Protein 2G3B (pdb70)

Foldseek 3Di:
DLLLLLLLVLQLQQCLPVNLVSDDLCVSQVSSVHHSVVVCVVQVDSLSSVLVSLQVLLVVLVCQLQVVHCCPDLLSSLLSNLLSLQDPDVSSLSSLSNLLRLVVCCVPVVSSVVSNVVSVVVQLVVQLVSVVVCVVVPVAPPPDDSNVVSVCVVLSNVLSVCVNVVNADSVRSSVVSNVVSVVSD/DVLLVLLLLQLLLCCLPVFDVPDALCNSCVSSVHHSVVVCVSQVGDLSSLLSSLVSLLVVLVCLLCVPPDPPDALLNNLLSLLLSLLDPPVVSLSSLSSNLRLVVCCVPVVSSVVSVVVSVLVSLVSNLVSQVVCLVVPNADVPDDSSVLSNCSVLSSVLSVCCNVVNDDSVRSSVVSNVSSVVSD

CATH classification: 1.10.357.10

Solvent-accessible surface area: 16157 Å² total

Sequence (371 aa):
SERRDAILKASATAIAQRGIRGLRVNDVAEVAGVSPGLLYYHFKDRRIGLLEAALNYINDRARAYRSEGEGGDSARDRLTRSLLGEIQDRPEVVENSLAWNELRASAVYEEALRDPLARTTAAWVSEIADAIVQAQATGEISRSLDPQPTAVTTALVEGLSGRWLCKEISTEDARSHLLGAIDVVSSERRDAILKASATAIAQRGIRGLRVNDVAEVAGVSPGLLYYHFKDRIGLLEAALNYINDRARAYRSEGEGSGDSARDRLTRSLLGEIQDRRPEVVENSLAWNELRASAVYEEALRDPLARTTAAWVSEIADAIVQAQATGEISRSLDPQPTAVTTALVEGLSGRWLCKEISTEDARSHLLGAIDVVS

Nearest PDB structures (foldseek):
  2g3b-assembly1_A  TM=1.005E+00  e=4.903E-24  Rhodococcus jostii RHA1
  2nx4-assembly2_D  TM=8.126E-01  e=1.224E-06  Rhodococcus jostii RHA1
  2np5-assembly1_A  TM=8.321E-01  e=2.801E-06  Rhodococcus jostii RHA1
  3bt9-assembly2_E  TM=7.601E-01  e=7.005E-05  Staphylococcus aureus subsp. aureus Mu50
  5nim-assembly1_A  TM=7.272E-01  e=6.690E-05  Mycobacterium tuberculosis

Radius of gyration: 21.29 Å; Cα contacts (8 Å, |Δi|>4): 477; chains: 2; bounding box: 58×45×58 Å

Secondary structure (DSSP, 8-state):
-HHHHHHHHHHHHHHHHHHHHH--HHHHHHHHTS-HHHHHHHH-SHHHHHHHHHHHHHHHHHHHHSTT----SHHHHHHHHHHHTS-SSHHHHHHHHHHHHHHHHHHH-GGGHHHHHHHHHHHHHHHHHHHHHHHHHTSS-TTS-HHHHHH--HHHHHHHHHHHTTSS-HHHHHHHHHHHHHH--/-HHHHHHHHHHHHHHHHH-STT--HHHHHHHHTS-HHHHHHHHSSHHHHHHHHHHHHHHHHHHHHHTT--TT--HHHHHHHHHHTT--SSHHHHHHHHHHHHHHHHTTT-GGGHHHHHHHHHHHHHHHHHHHHHHHHHTSS-TTS-HHHHHH--HHHHHHHHHHHTTSS-HHHHHHHHHHHHHH--

B-factor: mean 37.87, std 8.14, range [21.86, 80.49]

Organism: Rhodococcus jostii (strain RHA1) (NCBI:txid101510)

InterPro domains:
  IPR001647 DNA-binding HTH domain, TetR-type [PF00440] (8-54)
  IPR001647 DNA-binding HTH domain, TetR-type [PR00455] (8-21)
  IPR001647 DNA-binding HTH domain, TetR-type [PR00455] (29-52)
  IPR001647 DNA-binding HTH domain, TetR-type [PS50977] (2-62)
  IPR009057 Homedomain-like superfamily [SSF46689] (3-79)
  IPR036271 Tetracyclin repressor-like, C-terminal domain superfamily [SSF48498] (74-185)
  IPR039538 BetI-type transcriptional repressor, C-terminal [PF13977] (77-184)
  IPR050109 HTH-type, TetR-like transcriptional regulator [PTHR30055] (3-180)

Structure (mmCIF, N/CA/C/O backbone):
data_2G3B
#
_entry.id   2G3B
#
_cell.length_a   53.890
_cell.length_b   75.320
_cell.length_c   100.248
_cell.angle_alpha   90.000
_cell.angle_beta   90.000
_cell.angle_gamma   90.000
#
_symmetry.space_group_name_H-M   'P 21 21 21'
#
loop_
_entity.id
_entity.type
_entity.pdbx_description
1 polymer 'putative TetR-family transcriptional regulator'
2 non-polymer GLYCEROL
3 water water
#
loop_
_atom_site.group_PDB
_atom_site.id
_atom_site.type_symbol
_atom_site.label_atom_id
_atom_site.label_alt_id
_atom_site.label_comp_id
_atom_site.label_asym_id
_atom_site.label_entity_id
_atom_site.label_seq_id
_atom_site.pdbx_PDB_ins_code
_atom_site.Cartn_x
_atom_site.Cartn_y
_atom_site.Cartn_z
_atom_site.occupancy
_atom_site.B_iso_or_equiv
_atom_site.auth_seq_id
_atom_site.auth_comp_id
_atom_site.auth_asym_id
_atom_site.auth_atom_id
_atom_site.pdbx_PDB_model_num
ATOM 9 N N . SER A 1 2 ? 20.956 72.048 24.776 1.00 53.72 2 SER A N 1
ATOM 10 C CA . SER A 1 2 ? 22.116 71.332 25.360 1.00 50.69 2 SER A CA 1
ATOM 11 C C . SER A 1 2 ? 21.789 69.918 25.893 1.00 48.14 2 SER A C 1
ATOM 12 O O . SER A 1 2 ? 22.583 68.987 25.713 1.00 47.00 2 SER A O 1
ATOM 15 N N . GLU A 1 3 ? 20.617 69.757 26.502 1.00 45.05 3 GLU A N 1
ATOM 16 C CA . GLU A 1 3 ? 19.999 68.436 26.649 1.00 43.03 3 GLU A CA 1
ATOM 17 C C . GLU A 1 3 ? 19.775 67.791 25.272 1.00 40.19 3 GLU A C 1
ATOM 18 O O . GLU A 1 3 ? 19.894 66.579 25.123 1.00 38.64 3 GLU A O 1
ATOM 24 N N . ARG A 1 4 ? 19.466 68.603 24.271 1.00 36.59 4 ARG A N 1
ATOM 25 C CA . ARG A 1 4 ? 19.195 68.052 22.940 1.00 35.58 4 ARG A CA 1
ATOM 26 C C . ARG A 1 4 ? 20.488 67.740 22.165 1.00 34.75 4 ARG A C 1
ATOM 27 O O . ARG A 1 4 ? 20.547 66.750 21.452 1.00 33.61 4 ARG A O 1
ATOM 35 N N . ARG A 1 5 ? 21.501 68.594 22.296 1.00 34.90 5 ARG A N 1
ATOM 36 C CA . ARG A 1 5 ? 22.829 68.314 21.728 1.00 35.89 5 ARG A CA 1
ATOM 37 C C . ARG A 1 5 ? 23.359 66.991 22.298 1.00 35.34 5 ARG A C 1
ATOM 38 O O . ARG A 1 5 ? 23.787 66.144 21.539 1.00 35.27 5 ARG A O 1
ATOM 46 N N . ASP A 1 6 ? 23.289 66.825 23.619 1.00 35.10 6 ASP A N 1
ATOM 47 C CA . ASP A 1 6 ? 23.687 65.572 24.298 1.00 36.54 6 ASP A CA 1
ATOM 48 C C . ASP A 1 6 ? 22.941 64.331 23.780 1.00 35.89 6 ASP A C 1
ATOM 49 O O . ASP A 1 6 ? 23.564 63.293 23.586 1.00 36.29 6 ASP A O 1
ATOM 54 N N . ALA A 1 7 ? 21.617 64.440 23.548 1.00 35.29 7 ALA A N 1
ATOM 55 C CA . ALA A 1 7 ? 20.830 63.339 22.972 1.00 33.39 7 ALA A CA 1
ATOM 56 C C . ALA A 1 7 ? 21.293 63.010 21.567 1.00 32.61 7 ALA A C 1
ATOM 57 O O . ALA A 1 7 ? 21.389 61.843 21.192 1.00 32.56 7 ALA A O 1
ATOM 59 N N . ILE A 1 8 ? 21.597 64.038 20.780 1.00 31.31 8 ILE A N 1
ATOM 60 C CA . ILE A 1 8 ? 22.055 63.806 19.421 1.00 31.10 8 ILE A CA 1
ATOM 61 C C . ILE A 1 8 ? 23.397 63.024 19.438 1.00 30.75 8 ILE A C 1
ATOM 62 O O . ILE A 1 8 ? 23.601 62.070 18.655 1.00 30.16 8 ILE A O 1
ATOM 67 N N . LEU A 1 9 ? 24.299 63.475 20.297 1.00 30.80 9 LEU A N 1
ATOM 68 C CA . LEU A 1 9 ? 25.671 62.940 20.327 1.00 30.99 9 LEU A CA 1
ATOM 69 C C . LEU A 1 9 ? 25.639 61.507 20.893 1.00 31.66 9 LEU A C 1
ATOM 70 O O . LEU A 1 9 ? 26.268 60.584 20.364 1.00 34.52 9 LEU A O 1
ATOM 75 N N . LYS A 1 10 ? 24.855 61.303 21.943 1.00 32.63 10 LYS A N 1
ATOM 76 C CA . LYS A 1 10 ? 24.675 59.963 22.500 1.00 32.35 10 LYS A CA 1
ATOM 77 C C . LYS A 1 10 ? 24.160 58.962 21.421 1.00 31.76 10 LYS A C 1
ATOM 78 O O . LYS A 1 10 ? 24.625 57.813 21.332 1.00 31.52 10 LYS A O 1
ATOM 83 N N . ALA A 1 11 ? 23.156 59.378 20.649 1.00 30.40 11 ALA A N 1
ATOM 84 C CA . ALA A 1 11 ? 22.627 58.553 19.556 1.00 29.99 11 ALA A CA 1
ATOM 85 C C . ALA A 1 11 ? 23.666 58.373 18.452 1.00 30.92 11 ALA A C 1
ATOM 86 O O . ALA A 1 11 ? 23.734 57.336 17.803 1.00 32.03 11 ALA A O 1
ATOM 88 N N . SER A 1 12 ? 24.486 59.391 18.230 1.00 31.72 12 SER A N 1
ATOM 89 C CA . SER A 1 12 ? 25.535 59.310 17.226 1.00 32.92 12 SER A CA 1
ATOM 90 C C . SER A 1 12 ? 26.600 58.305 17.635 1.00 32.00 12 SER A C 1
ATOM 91 O O . SER A 1 12 ? 27.006 57.492 16.814 1.00 32.00 12 SER A O 1
ATOM 94 N N . ALA A 1 13 ? 27.029 58.355 18.895 1.00 31.98 13 ALA A N 1
ATOM 95 C CA . ALA A 1 13 ? 27.962 57.347 19.443 1.00 31.87 13 ALA A CA 1
ATOM 96 C C . ALA A 1 13 ? 27.481 55.887 19.243 1.00 31.80 13 ALA A C 1
ATOM 97 O O . ALA A 1 13 ? 28.256 55.013 18.797 1.00 33.28 13 ALA A O 1
ATOM 99 N N . THR A 1 14 ? 26.212 55.621 19.547 1.00 29.92 14 THR A N 1
ATOM 100 C CA . THR A 1 14 ? 25.626 54.297 19.321 1.00 30.77 14 THR A CA 1
ATOM 101 C C . THR A 1 14 ? 25.594 53.845 17.843 1.00 31.04 14 THR A C 1
ATOM 102 O O . THR A 1 14 ? 25.946 52.718 17.545 1.00 31.01 14 THR A O 1
ATOM 106 N N . ALA A 1 15 ? 25.143 54.729 16.949 1.00 30.92 15 ALA A N 1
ATOM 107 C CA . ALA A 1 15 ? 25.153 54.499 15.513 1.00 31.80 15 ALA A CA 1
ATOM 108 C C . ALA A 1 15 ? 26.543 54.206 14.994 1.00 32.51 15 ALA A C 1
ATOM 109 O O . ALA A 1 15 ? 26.800 53.223 14.265 1.00 33.41 15 ALA A O 1
ATOM 111 N N . ILE A 1 16 ? 27.479 55.018 15.402 1.00 32.57 16 ILE A N 1
ATOM 112 C CA . ILE A 1 16 ? 28.848 54.741 15.015 1.00 32.16 16 ILE A CA 1
ATOM 113 C C . ILE A 1 16 ? 29.356 53.395 15.532 1.00 32.94 16 ILE A C 1
ATOM 114 O O . ILE A 1 16 ? 29.917 52.625 14.746 1.00 32.90 16 ILE A O 1
ATOM 119 N N . ALA A 1 17 ? 29.162 53.114 16.822 1.00 32.00 17 ALA A N 1
ATOM 120 C CA . ALA A 1 17 ? 29.603 51.863 17.407 1.00 33.12 17 ALA A CA 1
ATOM 121 C C . ALA A 1 17 ? 29.015 50.619 16.695 1.00 34.08 17 ALA A C 1
ATOM 122 O O . ALA A 1 17 ? 29.728 49.611 16.500 1.00 32.40 17 ALA A O 1
ATOM 124 N N . GLN A 1 18 ? 27.744 50.715 16.310 1.00 33.70 18 GLN A N 1
ATOM 125 C CA . GLN A 1 18 ? 26.986 49.557 15.866 1.00 36.30 18 GLN A CA 1
ATOM 126 C C . GLN A 1 18 ? 27.011 49.343 14.359 1.00 36.25 18 GLN A C 1
ATOM 127 O O . GLN A 1 18 ? 26.970 48.189 13.899 1.00 37.22 18 GLN A O 1
ATOM 133 N N . ARG A 1 19 ? 27.040 50.440 13.613 1.00 35.66 19 ARG A N 1
ATOM 134 C CA . ARG A 1 19 ? 26.798 50.428 12.158 1.00 36.95 19 ARG A CA 1
ATOM 135 C C . ARG A 1 19 ? 27.968 51.075 11.391 1.00 36.15 19 ARG A C 1
ATOM 136 O O . ARG A 1 19 ? 28.031 51.041 10.162 1.00 35.62 19 ARG A O 1
ATOM 144 N N . GLY A 1 20 ? 28.903 51.632 12.146 1.00 36.84 20 GLY A N 1
ATOM 145 C CA . GLY A 1 20 ? 30.051 52.333 11.619 1.00 37.03 20 GLY A CA 1
ATOM 146 C C . GLY A 1 20 ? 29.669 53.690 11.053 1.00 38.49 20 GLY A C 1
ATOM 147 O O . GLY A 1 20 ? 28.504 54.061 11.008 1.00 37.50 20 GLY A O 1
ATOM 148 N N . ILE A 1 21 ? 30.676 54.413 10.578 1.00 39.77 21 ILE A N 1
ATOM 149 C CA . ILE A 1 21 ? 30.473 55.689 9.889 1.00 42.76 21 ILE A CA 1
ATOM 150 C C . ILE A 1 21 ? 29.482 55.600 8.692 1.00 44.02 21 ILE A C 1
ATOM 151 O O . ILE A 1 21 ? 28.646 56.470 8.536 1.00 44.05 21 ILE A O 1
ATOM 156 N N . ARG A 1 22 ? 29.546 54.549 7.873 1.00 46.20 22 ARG A N 1
ATOM 157 C CA . ARG A 1 22 ? 28.572 54.395 6.755 1.00 47.99 22 ARG A CA 1
ATOM 158 C C . ARG A 1 22 ? 27.131 54.094 7.204 1.00 49.30 22 ARG A C 1
ATOM 159 O O . ARG A 1 22 ? 26.160 54.298 6.445 1.00 49.03 22 ARG A O 1
ATOM 167 N N . GLY A 1 23 ? 26.983 53.607 8.436 1.00 49.63 23 GLY A N 1
ATOM 168 C CA . GLY A 1 23 ? 25.652 53.229 8.918 1.00 49.98 23 GLY A CA 1
ATOM 169 C C . GLY A 1 23 ? 24.981 54.329 9.702 1.00 49.46 23 GLY A C 1
ATOM 170 O O . GLY A 1 23 ? 23.798 54.190 10.089 1.00 50.50 23 GLY A O 1
ATOM 171 N N . LEU A 1 24 ? 25.746 55.404 9.941 1.00 47.74 24 LEU A N 1
ATOM 172 C CA . LEU A 1 24 ? 25.279 56.626 10.581 1.00 46.85 24 LEU A CA 1
ATOM 173 C C . LEU A 1 24 ? 24.483 57.451 9.574 1.00 46.49 24 LEU A C 1
ATOM 174 O O . LEU A 1 24 ? 25.030 57.927 8.565 1.00 46.39 24 LEU A O 1
ATOM 179 N N . ARG A 1 25 ? 23.208 57.655 9.879 1.00 44.59 25 ARG A N 1
ATOM 180 C CA . ARG A 1 25 ? 22.371 58.446 9.043 1.00 43.43 25 ARG A CA 1
ATOM 181 C C . ARG A 1 25 ? 21.754 59.547 9.945 1.00 42.90 25 ARG A C 1
ATOM 182 O O . ARG A 1 25 ? 21.253 59.264 11.049 1.00 41.00 25 ARG A O 1
ATOM 190 N N . VAL A 1 26 ? 21.836 60.789 9.490 1.00 42.03 26 VAL A N 1
ATOM 191 C CA . VAL A 1 26 ? 21.253 61.957 10.219 1.00 43.30 26 VAL A CA 1
ATOM 192 C C . VAL A 1 26 ? 19.798 61.751 10.627 1.00 42.89 26 VAL A C 1
ATOM 193 O O . VAL A 1 26 ? 19.403 62.046 11.770 1.00 43.73 26 VAL A O 1
ATOM 197 N N . ASN A 1 27 ? 19.008 61.214 9.714 1.00 42.08 27 ASN A N 1
ATOM 198 C CA . ASN A 1 27 ? 17.582 60.992 9.977 1.00 42.55 27 ASN A CA 1
ATOM 199 C C . ASN A 1 27 ? 17.340 59.982 11.069 1.00 42.25 27 ASN A C 1
ATOM 200 O O . ASN A 1 27 ? 16.430 60.148 11.899 1.00 40.45 27 ASN A O 1
ATOM 205 N N . ASP A 1 28 ? 18.158 58.924 11.074 1.00 41.41 28 ASP A N 1
ATOM 206 C CA . ASP A 1 28 ? 18.029 57.902 12.099 1.00 41.91 28 ASP A CA 1
ATOM 207 C C . ASP A 1 28 ? 18.502 58.410 13.477 1.00 41.22 28 ASP A C 1
ATOM 208 O O . ASP A 1 28 ? 17.782 58.239 14.490 1.00 41.65 28 ASP A O 1
ATOM 213 N N . VAL A 1 29 ? 19.675 59.050 13.489 1.00 39.60 29 VAL A N 1
ATOM 214 C CA . VAL A 1 29 ? 20.233 59.709 14.682 1.00 38.79 29 VAL A CA 1
ATOM 215 C C . VAL A 1 29 ? 19.229 60.688 15.263 1.00 38.15 29 VAL A C 1
ATOM 216 O O . VAL A 1 29 ? 18.858 60.631 16.449 1.00 38.32 29 VAL A O 1
ATOM 220 N N . ALA A 1 30 ? 18.750 61.576 14.413 1.00 37.82 30 ALA A N 1
ATOM 221 C CA . ALA A 1 30 ? 17.746 62.531 14.874 1.00 36.61 30 ALA A CA 1
ATOM 222 C C . ALA A 1 30 ? 16.467 61.837 15.402 1.00 36.84 30 ALA A C 1
ATOM 223 O O . ALA A 1 30 ? 15.935 62.220 16.455 1.00 38.06 30 ALA A O 1
ATOM 225 N N . GLU A 1 31 ? 15.963 60.817 14.708 1.00 36.70 31 GLU A N 1
ATOM 226 C CA . GLU A 1 31 ? 14.812 60.051 15.232 1.00 36.79 31 GLU A CA 1
ATOM 227 C C . GLU A 1 31 ? 15.151 59.407 16.594 1.00 36.44 31 GLU A C 1
ATOM 228 O O . GLU A 1 31 ? 14.414 59.567 17.558 1.00 36.99 31 GLU A O 1
ATOM 231 N N . VAL A 1 32 ? 16.295 58.727 16.691 1.00 36.38 32 VAL A N 1
ATOM 232 C CA . VAL A 1 32 ? 16.696 58.143 17.970 1.00 36.00 32 VAL A CA 1
ATOM 233 C C . VAL A 1 32 ? 16.680 59.217 19.040 1.00 36.12 32 VAL A C 1
ATOM 234 O O . VAL A 1 32 ? 16.165 58.989 20.160 1.00 35.67 32 VAL A O 1
ATOM 238 N N . ALA A 1 33 ? 17.140 60.415 18.674 1.00 34.47 33 ALA A N 1
ATOM 239 C CA . ALA A 1 33 ? 17.381 61.430 19.675 1.00 33.68 33 ALA A CA 1
ATOM 240 C C . ALA A 1 33 ? 16.124 62.201 20.026 1.00 32.91 33 ALA A C 1
ATOM 241 O O . ALA A 1 33 ? 16.164 63.025 20.927 1.00 32.49 33 ALA A O 1
ATOM 243 N N . GLY A 1 34 ? 15.031 61.927 19.314 1.00 32.86 34 GLY A N 1
ATOM 244 C CA . GLY A 1 34 ? 13.745 62.589 19.529 1.00 32.22 34 GLY A CA 1
ATOM 245 C C . GLY A 1 34 ? 13.776 64.023 19.029 1.00 31.91 34 GLY A C 1
ATOM 246 O O . GLY A 1 34 ? 13.074 64.918 19.571 1.00 28.89 34 GLY A O 1
ATOM 247 N N . VAL A 1 35 ? 14.610 64.276 18.018 1.00 30.70 35 VAL A N 1
ATOM 248 C CA . VAL A 1 35 ? 14.675 65.646 17.458 1.00 31.32 35 VAL A CA 1
ATOM 249 C C . VAL A 1 35 ? 14.531 65.656 15.941 1.00 31.60 35 VAL A C 1
ATOM 250 O O . VAL A 1 35 ? 14.475 64.604 15.345 1.00 33.99 35 VAL A O 1
ATOM 254 N N . SER A 1 36 ? 14.507 66.832 15.320 1.00 31.14 36 SER A N 1
ATOM 255 C CA . SER A 1 36 ? 14.384 66.926 13.883 1.00 29.85 36 SER A CA 1
ATOM 256 C C . SER A 1 36 ? 15.779 66.964 13.273 1.00 29.93 36 SER A C 1
ATOM 257 O O . SER A 1 36 ? 16.702 67.497 13.858 1.00 30.81 36 SER A O 1
ATOM 260 N N . PRO A 1 37 ? 15.930 66.432 12.050 1.00 30.26 37 PRO A N 1
ATOM 261 C CA . PRO A 1 37 ? 17.157 66.662 11.279 1.00 29.46 37 PRO A CA 1
ATOM 262 C C . PRO A 1 37 ? 17.597 68.145 11.275 1.00 28.70 37 PRO A C 1
ATOM 263 O O . PRO A 1 37 ? 18.776 68.394 11.427 1.00 28.29 37 PRO A O 1
ATOM 267 N N . GLY A 1 38 ? 16.671 69.115 11.143 1.00 25.78 38 GLY A N 1
ATOM 268 C CA . GLY A 1 38 ? 17.039 70.535 11.067 1.00 25.88 38 GLY A CA 1
ATOM 269 C C . GLY A 1 38 ? 17.717 71.022 12.360 1.00 27.07 38 GLY A C 1
ATOM 270 O O . GLY A 1 38 ? 18.611 71.910 12.349 1.00 26.37 38 GLY A O 1
ATOM 271 N N . LEU A 1 39 ? 17.316 70.459 13.491 1.00 27.54 39 LEU A N 1
ATOM 272 C CA . LEU A 1 39 ? 17.989 70.877 14.752 1.00 27.09 39 LEU A CA 1
ATOM 273 C C . LEU A 1 39 ? 19.401 70.375 14.749 1.00 28.55 39 LEU A C 1
ATOM 274 O O . LEU A 1 39 ? 20.327 71.073 15.218 1.00 27.76 39 LEU A O 1
ATOM 279 N N . LEU A 1 40 ? 19.577 69.156 14.237 1.00 28.33 40 LEU A N 1
ATOM 280 C CA . LEU A 1 40 ? 20.913 68.566 14.193 1.00 29.61 40 LEU A CA 1
ATOM 281 C C . LEU A 1 40 ? 21.841 69.438 13.310 1.00 29.56 40 LEU A C 1
ATOM 282 O O . LEU A 1 40 ? 22.996 69.783 13.709 1.00 30.41 40 LEU A O 1
ATOM 287 N N . TYR A 1 41 ? 21.338 69.854 12.146 1.00 28.55 41 TYR A N 1
ATOM 288 C CA . TYR A 1 41 ? 22.109 70.736 11.282 1.00 29.37 41 TYR A CA 1
ATOM 289 C C . TYR A 1 41 ? 22.341 72.134 11.845 1.00 29.37 41 TYR A C 1
ATOM 290 O O . TYR A 1 41 ? 23.399 72.734 11.607 1.00 25.54 41 TYR A O 1
ATOM 299 N N . TYR A 1 42 ? 21.351 72.663 12.560 1.00 27.97 42 TYR A N 1
ATOM 300 C CA . TYR A 1 42 ? 21.561 73.912 13.291 1.00 30.02 42 TYR A CA 1
ATOM 301 C C . TYR A 1 42 ? 22.739 73.832 14.280 1.00 30.34 42 TYR A C 1
ATOM 302 O O . TYR A 1 42 ? 23.557 74.749 14.349 1.00 29.74 42 TYR A O 1
ATOM 311 N N . HIS A 1 43 ? 22.824 72.755 15.055 1.00 29.53 43 HIS A N 1
ATOM 312 C CA . HIS A 1 43 ? 23.931 72.689 16.050 1.00 31.67 43 HIS A CA 1
ATOM 313 C C . HIS A 1 43 ? 25.248 72.262 15.486 1.00 30.56 43 HIS A C 1
ATOM 314 O O . HIS A 1 43 ? 26.280 72.653 16.008 1.00 31.61 43 HIS A O 1
ATOM 321 N N . PHE A 1 44 ? 25.237 71.388 14.487 1.00 29.42 44 PHE A N 1
ATOM 322 C CA . PHE A 1 44 ? 26.481 70.729 14.043 1.00 27.69 44 PHE A CA 1
ATOM 323 C C . PHE A 1 44 ? 26.857 71.027 12.583 1.00 28.53 44 PHE A C 1
ATOM 324 O O . PHE A 1 44 ? 27.923 70.644 12.123 1.00 28.20 44 PHE A O 1
ATOM 332 N N . LYS A 1 45 ? 25.947 71.707 11.887 1.00 28.82 45 LYS A N 1
ATOM 333 C CA . LYS A 1 45 ? 26.105 72.256 10.532 1.00 30.54 45 LYS A CA 1
ATOM 334 C C . LYS A 1 45 ? 25.964 71.225 9.440 1.00 30.13 45 LYS A C 1
ATOM 335 O O . LYS A 1 45 ? 25.218 71.438 8.472 1.00 28.56 45 LYS A O 1
ATOM 341 N N . ASP A 1 46 ? 26.722 70.146 9.570 1.00 28.88 46 ASP A N 1
ATOM 342 C CA . ASP A 1 46 ? 26.846 69.154 8.505 1.00 30.43 46 ASP A CA 1
ATOM 343 C C . ASP A 1 46 ? 27.358 67.835 9.102 1.00 31.04 46 ASP A C 1
ATOM 344 O O . ASP A 1 46 ? 27.590 67.720 10.336 1.00 31.18 46 ASP A O 1
ATOM 349 N N . ARG A 1 47 ? 27.496 66.818 8.252 1.00 30.75 47 ARG A N 1
ATOM 350 C CA A ARG A 1 47 ? 27.864 65.495 8.736 0.50 31.39 47 ARG A CA 1
ATOM 351 C CA B ARG A 1 47 ? 27.895 65.477 8.658 0.50 30.73 47 ARG A CA 1
ATOM 352 C C . ARG A 1 47 ? 29.276 65.475 9.329 1.00 30.83 47 ARG A C 1
ATOM 353 O O . ARG A 1 47 ? 29.481 64.863 10.376 1.00 29.15 47 ARG A O 1
ATOM 368 N N . ILE A 1 48 ? 30.227 66.179 8.718 1.00 31.04 48 ILE A N 1
ATOM 369 C CA . ILE A 1 48 ? 31.564 66.246 9.355 1.00 32.45 48 ILE A CA 1
ATOM 370 C C . ILE A 1 48 ? 31.523 66.993 10.710 1.00 31.06 48 ILE A C 1
ATOM 371 O O . ILE A 1 48 ? 32.199 66.591 11.660 1.00 31.70 48 ILE A O 1
ATOM 376 N N . GLY A 1 49 ? 30.747 68.071 10.794 1.00 30.22 49 GLY A N 1
ATOM 377 C CA . GLY A 1 49 ? 30.580 68.770 12.111 1.00 29.58 49 GLY A CA 1
ATOM 378 C C . GLY A 1 49 ? 29.997 67.827 13.167 1.00 28.90 49 GLY A C 1
ATOM 379 O O . GLY A 1 49 ? 30.417 67.841 14.329 1.00 29.06 49 GLY A O 1
ATOM 380 N N . LEU A 1 50 ? 29.025 66.994 12.763 1.00 28.78 50 LEU A N 1
ATOM 381 C CA . LEU A 1 50 ? 28.426 65.972 13.649 1.00 28.98 50 LEU A CA 1
ATOM 382 C C . LEU A 1 50 ? 29.497 65.008 14.161 1.00 30.14 50 LEU A C 1
ATOM 383 O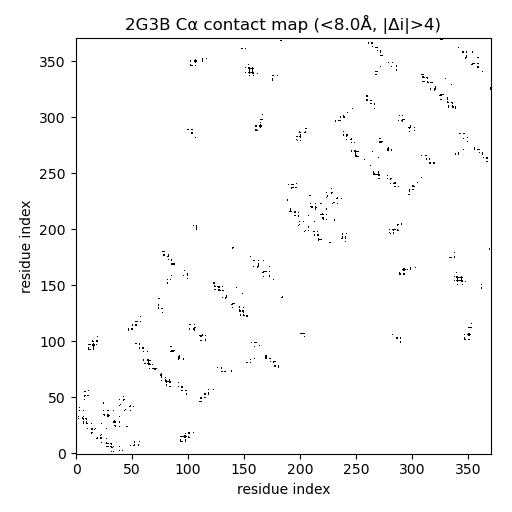 O . LEU A 1 50 ? 29.597 64.727 15.377 1.00 30.03 50 LEU A O 1
ATOM 388 N N . LEU A 1 51 ? 30.338 64.527 13.250 1.00 30.59 51 LEU A N 1
ATOM 389 C CA . LEU A 1 51 ? 31.324 63.492 13.611 1.00 31.50 51 LEU A CA 1
ATOM 390 C C . LEU A 1 51 ? 32.404 64.087 14.517 1.00 30.26 51 LEU A C 1
ATOM 391 O O . LEU A 1 51 ? 32.808 63.464 15.531 1.00 32.11 51 LEU A O 1
ATOM 396 N N . GLU A 1 52 ? 32.868 65.281 14.153 1.00 30.84 52 GLU A N 1
ATOM 397 C CA . GLU A 1 52 ? 33.800 66.025 15.016 1.00 32.07 52 GLU A CA 1
ATOM 398 C C . GLU A 1 52 ? 33.241 66.141 16.426 1.00 31.10 52 GLU A C 1
ATOM 399 O O . GLU A 1 52 ? 33.896 65.806 17.385 1.00 30.86 52 GLU A O 1
ATOM 405 N N . ALA A 1 53 ? 31.993 66.591 16.556 1.00 31.22 53 ALA A N 1
ATOM 406 C CA . ALA A 1 53 ? 31.386 66.720 17.877 1.00 29.73 53 ALA A CA 1
ATOM 407 C C . ALA A 1 53 ? 31.203 65.363 18.571 1.00 29.73 53 ALA A C 1
ATOM 408 O O . ALA A 1 53 ? 31.345 65.264 19.816 1.00 29.50 53 ALA A O 1
ATOM 410 N N . ALA A 1 54 ? 30.926 64.303 17.799 1.00 28.42 54 ALA A N 1
ATOM 411 C CA . ALA A 1 54 ? 30.818 62.944 18.375 1.00 28.11 54 ALA A CA 1
ATOM 412 C C . ALA A 1 54 ? 32.185 62.423 18.859 1.00 28.97 54 ALA A C 1
ATOM 413 O O . ALA A 1 54 ? 32.285 61.828 19.911 1.00 27.89 54 ALA A O 1
ATOM 415 N N . LEU A 1 55 ? 33.231 62.644 18.074 1.00 30.22 55 LEU A N 1
ATOM 416 C CA . LEU A 1 55 ? 34.569 62.347 18.567 1.00 30.88 55 LEU A CA 1
ATOM 417 C C . LEU A 1 55 ? 34.781 62.988 19.946 1.00 30.77 55 LEU A C 1
ATOM 418 O O . LEU A 1 55 ? 35.195 62.316 20.881 1.00 30.79 55 LEU A O 1
ATOM 423 N N . ASN A 1 56 ? 34.474 64.281 20.092 1.00 31.72 56 ASN A N 1
ATOM 424 C CA . ASN A 1 56 ? 34.740 64.963 21.362 1.00 32.10 56 ASN A CA 1
ATOM 425 C C . ASN A 1 56 ? 33.837 64.460 22.514 1.00 33.55 56 ASN A C 1
ATOM 426 O O . ASN A 1 56 ? 34.292 64.345 23.663 1.00 34.40 56 ASN A O 1
ATOM 431 N N . TYR A 1 57 ? 32.570 64.198 22.201 1.00 32.44 57 TYR A N 1
ATOM 432 C CA . TYR A 1 57 ? 31.616 63.600 23.144 1.00 32.65 57 TYR A CA 1
ATOM 433 C C . TYR A 1 57 ? 32.160 62.270 23.742 1.00 31.69 57 TYR A C 1
ATOM 434 O O . TYR A 1 57 ? 32.181 62.098 24.955 1.00 32.09 57 TYR A O 1
ATOM 443 N N . ILE A 1 58 ? 32.602 61.366 22.869 1.00 31.55 58 ILE A N 1
ATOM 444 C CA . ILE A 1 58 ? 33.161 60.050 23.237 1.00 32.15 58 ILE A CA 1
ATOM 445 C C . ILE A 1 58 ? 34.405 60.257 24.132 1.00 32.80 58 ILE A C 1
ATOM 446 O O . ILE A 1 58 ? 34.578 59.581 25.189 1.00 31.26 58 ILE A O 1
ATOM 451 N N . ASN A 1 59 ? 35.234 61.215 23.726 1.00 32.92 59 ASN A N 1
ATOM 452 C CA . ASN A 1 59 ? 36.449 61.541 24.538 1.00 34.51 59 ASN A CA 1
ATOM 453 C C . ASN A 1 59 ? 36.086 62.109 25.920 1.00 35.10 59 ASN A C 1
ATOM 454 O O . ASN A 1 59 ? 36.679 61.711 26.928 1.00 36.06 59 ASN A O 1
ATOM 459 N N . ASP A 1 60 ? 35.129 63.034 25.959 1.00 35.57 60 ASP A N 1
ATOM 460 C CA . ASP A 1 60 ? 34.568 63.516 27.218 1.00 36.83 60 ASP A CA 1
ATOM 461 C C . ASP A 1 60 ? 33.991 62.411 28.084 1.00 36.47 60 ASP A C 1
ATOM 462 O O . ASP A 1 60 ? 34.226 62.404 29.277 1.00 35.93 60 ASP A O 1
ATOM 467 N N . ARG A 1 61 ? 33.243 61.492 27.482 1.00 35.79 61 ARG A N 1
ATOM 468 C CA . ARG A 1 61 ? 32.730 60.329 28.202 1.00 38.10 61 ARG A CA 1
ATOM 469 C C . ARG A 1 61 ? 33.860 59.425 28.761 1.00 39.44 61 ARG A C 1
ATOM 470 O O . ARG A 1 61 ? 33.777 58.963 29.927 1.00 39.57 61 ARG A O 1
ATOM 478 N N . ALA A 1 62 ? 34.883 59.166 27.934 1.00 38.65 62 ALA A N 1
ATOM 479 C CA . ALA A 1 62 ? 36.040 58.320 28.317 1.00 40.72 62 ALA A CA 1
ATOM 480 C C . ALA A 1 62 ? 36.803 58.994 29.446 1.00 41.73 62 ALA A C 1
ATOM 481 O O . ALA A 1 62 ? 37.191 58.347 30.407 1.00 43.94 62 ALA A O 1
ATOM 483 N N . ARG A 1 63 ? 37.026 60.293 29.314 1.00 43.93 63 ARG A N 1
ATOM 484 C CA . ARG A 1 63 ? 37.634 61.083 30.393 1.00 45.03 63 ARG A CA 1
ATOM 485 C C . ARG A 1 63 ? 36.989 60.916 31.759 1.00 45.89 63 ARG A C 1
ATOM 486 O O . ARG A 1 63 ? 37.712 60.787 32.747 1.00 46.52 63 ARG A O 1
ATOM 494 N N . ALA A 1 64 ? 35.656 60.919 31.828 1.00 46.33 64 ALA A N 1
ATOM 495 C CA . ALA A 1 64 ? 34.949 60.600 33.076 1.00 46.58 64 ALA A CA 1
ATOM 496 C C . ALA A 1 64 ? 35.356 59.229 33.666 1.00 47.10 64 ALA A C 1
ATOM 497 O O . ALA A 1 64 ? 35.467 59.093 34.891 1.00 46.63 64 ALA A O 1
ATOM 499 N N . TYR A 1 65 ? 35.532 58.206 32.816 1.00 46.08 65 TYR A N 1
ATOM 500 C CA . TYR A 1 65 ? 35.968 56.894 33.312 1.00 45.96 65 TYR A CA 1
ATOM 501 C C . TYR A 1 65 ? 37.478 56.917 33.627 1.00 45.87 65 TYR A C 1
ATOM 502 O O . TYR A 1 65 ? 37.931 56.177 34.504 1.00 45.38 65 TYR A O 1
ATOM 511 N N . ARG A 1 66 ? 38.242 57.778 32.932 1.00 44.91 66 ARG A N 1
ATOM 512 C CA . ARG A 1 66 ? 39.687 57.901 33.185 1.00 45.49 66 ARG A CA 1
ATOM 513 C C . ARG A 1 66 ? 40.023 58.521 34.551 1.00 47.17 66 ARG A C 1
ATOM 514 O O . ARG A 1 66 ? 41.127 58.302 35.120 1.00 47.10 66 ARG A O 1
ATOM 522 N N . SER A 1 67 ? 39.099 59.326 35.062 1.00 48.58 67 SER A N 1
ATOM 523 C CA . SER A 1 67 ? 39.322 60.016 36.329 1.00 50.48 67 SER A CA 1
ATOM 524 C C . SER A 1 67 ? 38.406 59.509 37.450 1.00 51.86 67 SER A C 1
ATOM 525 O O . SER A 1 67 ? 38.459 60.016 38.583 1.00 51.81 67 SER A O 1
ATOM 528 N N . GLU A 1 68 ? 37.591 58.488 37.166 1.00 52.67 68 GLU A N 1
ATOM 529 C CA . GLU A 1 68 ? 36.665 57.946 38.175 1.00 55.28 68 GLU A CA 1
ATOM 530 C C . GLU A 1 68 ? 37.405 57.522 39.453 1.00 55.81 68 GLU A C 1
ATOM 531 O O . GLU A 1 68 ? 38.310 56.677 39.402 1.00 56.18 68 GLU A O 1
ATOM 537 N N . GLY A 1 69 ? 37.028 58.128 40.580 1.00 56.57 69 GLY A N 1
ATOM 538 C CA . GLY A 1 69 ? 37.677 57.889 41.869 1.00 57.07 69 GLY A CA 1
ATOM 539 C C . GLY A 1 69 ? 38.825 58.839 42.215 1.00 57.77 69 GLY A C 1
ATOM 540 O O . GLY A 1 69 ? 39.410 58.722 43.294 1.00 58.02 69 GLY A O 1
ATOM 541 N N . GLU A 1 70 ? 39.094 59.807 41.332 1.00 58.10 70 GLU A N 1
ATOM 542 C CA . GLU A 1 70 ? 40.355 60.579 41.254 1.00 58.94 70 GLU A CA 1
ATOM 543 C C . GLU A 1 70 ? 40.852 61.260 42.515 1.00 60.25 70 GLU A C 1
ATOM 544 O O . GLU A 1 70 ? 40.145 61.306 43.526 1.00 60.34 70 GLU A O 1
ATOM 546 N N . GLY A 1 71 ? 42.081 61.790 42.420 1.00 60.93 71 GLY A N 1
ATOM 547 C CA . GLY A 1 71 ? 42.642 62.755 43.394 1.00 61.78 71 GLY A CA 1
ATOM 548 C C . GLY A 1 71 ? 42.893 62.236 44.797 1.00 61.53 71 GLY A C 1
ATOM 549 O O . GLY A 1 71 ? 42.014 62.306 45.656 1.00 62.04 71 GLY A O 1
ATOM 550 N N . GLY A 1 73 ? 43.432 58.454 45.978 1.00 56.14 73 GLY A N 1
ATOM 551 C CA . GLY A 1 73 ? 43.822 58.339 44.575 1.00 55.04 73 GLY A CA 1
ATOM 552 C C . GLY A 1 73 ? 44.805 59.437 44.231 1.00 54.69 73 GLY A C 1
ATOM 553 O O . GLY A 1 73 ? 44.614 60.143 43.236 1.00 54.71 73 GLY A O 1
ATOM 554 N N . ASP A 1 74 ? 45.848 59.581 45.068 1.00 53.61 74 ASP A N 1
ATOM 555 C CA . ASP A 1 74 ? 46.782 60.717 45.013 1.00 51.61 74 ASP A CA 1
ATOM 556 C C . ASP A 1 74 ? 48.016 60.561 44.108 1.00 50.36 74 ASP A C 1
ATOM 557 O O . ASP A 1 74 ? 48.390 61.504 43.439 1.00 50.32 74 ASP A O 1
ATOM 559 N N . SER A 1 75 ? 48.669 59.406 44.077 1.00 48.57 75 SER A N 1
ATOM 560 C CA .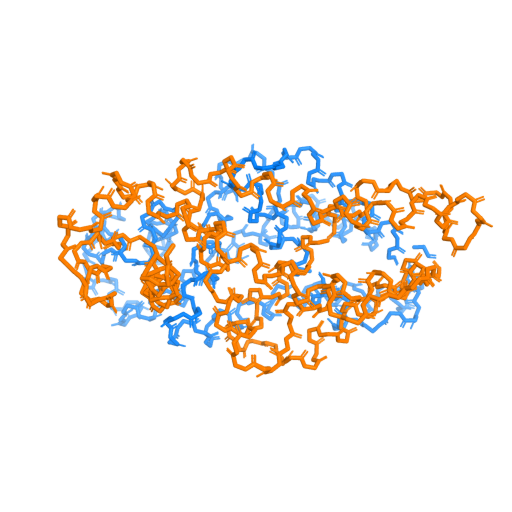 SER A 1 75 ? 50.010 59.378 43.449 1.00 47.18 75 SER A CA 1
ATOM 561 C C . SER A 1 75 ? 49.933 59.564 41.940 1.00 46.63 75 SER A C 1
ATOM 562 O O . SER A 1 75 ? 48.838 59.497 41.365 1.00 47.51 75 SER A O 1
ATOM 565 N N . ALA A 1 76 ? 51.072 59.788 41.283 1.00 45.46 76 ALA A N 1
ATOM 566 C CA . ALA A 1 76 ? 51.072 59.851 39.805 1.00 44.54 76 ALA A CA 1
ATOM 567 C C . ALA A 1 76 ? 50.768 58.460 39.278 1.00 44.22 76 ALA A C 1
ATOM 568 O O . ALA A 1 76 ? 49.995 58.271 38.303 1.00 43.26 76 ALA A O 1
ATOM 570 N N . ARG A 1 77 ? 51.333 57.470 39.967 1.00 42.81 77 ARG A N 1
ATOM 571 C CA . ARG A 1 77 ? 51.055 56.085 39.648 1.00 43.10 77 ARG A CA 1
ATOM 572 C C . ARG A 1 77 ? 49.554 55.798 39.712 1.00 42.57 77 ARG A C 1
ATOM 573 O O . ARG A 1 77 ? 49.007 55.222 38.775 1.00 43.38 77 ARG A O 1
ATOM 581 N N . ASP A 1 78 ? 48.895 56.240 40.784 1.00 42.06 78 ASP A N 1
ATOM 582 C CA . ASP A 1 78 ? 47.441 56.077 40.940 1.00 43.56 78 ASP A CA 1
ATOM 583 C C . ASP A 1 78 ? 46.667 56.683 39.768 1.00 43.09 78 ASP A C 1
ATOM 584 O O . ASP A 1 78 ? 45.820 56.012 39.184 1.00 43.33 78 ASP A O 1
ATOM 589 N N . ARG A 1 79 ? 47.023 57.909 39.383 1.00 43.91 79 ARG A N 1
ATOM 590 C CA . ARG A 1 79 ? 46.299 58.663 38.335 1.00 45.87 79 ARG A CA 1
ATOM 591 C C . ARG A 1 79 ? 46.531 58.076 36.961 1.00 43.82 79 ARG A C 1
ATOM 592 O O . ARG A 1 79 ? 45.592 57.940 36.177 1.00 44.41 79 ARG A O 1
ATOM 600 N N . LEU A 1 80 ? 47.773 57.747 36.664 1.00 41.62 80 LEU A N 1
ATOM 601 C CA . LEU A 1 80 ? 48.111 57.067 35.424 1.00 40.96 80 LEU A CA 1
ATOM 602 C C . LEU A 1 80 ? 47.465 55.705 35.263 1.00 39.70 80 LEU A C 1
ATOM 603 O O . LEU A 1 80 ? 47.000 55.361 34.180 1.00 38.88 80 LEU A O 1
ATOM 608 N N . THR A 1 81 ? 47.508 54.897 36.324 1.00 38.01 81 THR A N 1
ATOM 609 C CA . THR A 1 81 ? 46.911 53.562 36.312 1.00 35.99 81 THR A CA 1
ATOM 610 C C . THR A 1 81 ? 45.412 53.656 36.073 1.00 36.02 81 THR A C 1
ATOM 611 O O . THR A 1 81 ? 44.881 52.925 35.255 1.00 32.71 81 THR A O 1
ATOM 615 N N . ARG A 1 82 ? 44.745 54.526 36.831 1.00 36.15 82 ARG A N 1
ATOM 616 C CA . ARG A 1 82 ? 43.287 54.694 36.712 1.00 38.49 82 ARG A CA 1
ATOM 617 C C . ARG A 1 82 ? 42.902 55.132 35.294 1.00 37.72 82 ARG A C 1
ATOM 618 O O . ARG A 1 82 ? 41.911 54.667 34.732 1.00 38.94 82 ARG A O 1
ATOM 626 N N . SER A 1 83 ? 43.677 56.066 34.747 1.00 37.98 83 SER A N 1
ATOM 627 C CA . SER A 1 83 ? 43.429 56.560 33.418 1.00 37.88 83 SER A CA 1
ATOM 628 C C . SER A 1 83 ? 43.522 55.455 32.365 1.00 37.18 83 SER A C 1
ATOM 629 O O . SER A 1 83 ? 42.555 55.250 31.600 1.00 36.00 83 SER A O 1
ATOM 632 N N . LEU A 1 84 ? 44.652 54.734 32.350 1.00 35.10 84 LEU A N 1
ATOM 633 C CA . LEU A 1 84 ? 44.898 53.711 31.339 1.00 35.53 84 LEU A CA 1
ATOM 634 C C . LEU A 1 84 ? 43.963 52.520 31.494 1.00 36.04 84 LEU A C 1
ATOM 635 O O . LEU A 1 84 ? 43.397 52.066 30.506 1.00 37.48 84 LEU A O 1
ATOM 640 N N . LEU A 1 85 ? 43.710 52.080 32.705 1.00 34.32 85 LEU A N 1
ATOM 641 C CA . LEU A 1 85 ? 42.812 50.915 32.896 1.00 34.69 85 LEU A CA 1
ATOM 642 C C . LEU A 1 85 ? 41.345 51.265 32.660 1.00 35.18 85 LEU A C 1
ATOM 643 O O . LEU A 1 85 ? 40.558 50.402 32.255 1.00 35.05 85 LEU A O 1
ATOM 648 N N . GLY A 1 86 ? 40.968 52.513 32.957 1.00 36.07 86 GLY A N 1
ATOM 649 C CA . GLY A 1 86 ? 39.589 52.986 32.757 1.00 36.05 86 GLY A CA 1
ATOM 650 C C . GLY A 1 86 ? 39.064 52.832 31.323 1.00 36.51 86 GLY A C 1
ATOM 651 O O . GLY A 1 86 ? 37.842 52.798 31.109 1.00 36.37 86 GLY A O 1
ATOM 652 N N . GLU A 1 87 ? 39.983 52.724 30.362 1.00 35.94 87 GLU A N 1
ATOM 653 C CA . GLU A 1 87 ? 39.673 52.574 28.914 1.00 36.49 87 GLU A CA 1
ATOM 654 C C . GLU A 1 87 ? 39.139 51.202 28.510 1.00 34.30 87 GLU A C 1
ATOM 655 O O . GLU A 1 87 ? 38.483 51.017 27.447 1.00 33.63 87 GLU A O 1
ATOM 661 N N . ILE A 1 88 ? 39.457 50.216 29.336 1.00 33.94 88 ILE A N 1
ATOM 662 C CA . ILE A 1 88 ? 39.129 48.823 29.045 1.00 33.80 88 ILE A CA 1
ATOM 663 C C . ILE A 1 88 ? 38.446 48.192 30.243 1.00 35.01 88 ILE A C 1
ATOM 664 O O . ILE A 1 88 ? 39.093 47.795 31.194 1.00 33.12 88 ILE A O 1
ATOM 669 N N . GLN A 1 89 ? 37.107 48.115 30.154 1.00 33.57 89 GLN A N 1
ATOM 670 C CA . GLN A 1 89 ? 36.215 47.685 31.245 1.00 35.05 89 GLN A CA 1
ATOM 671 C C . GLN A 1 89 ? 34.988 47.091 30.629 1.00 32.92 89 GLN A C 1
ATOM 672 O O . GLN A 1 89 ? 34.554 47.547 29.576 1.00 30.83 89 GLN A O 1
ATOM 678 N N . ASP A 1 90 ? 34.459 46.049 31.261 1.00 34.34 90 ASP A N 1
ATOM 679 C CA . ASP A 1 90 ? 33.205 45.408 30.851 1.00 35.83 90 ASP A CA 1
ATOM 680 C C . ASP A 1 90 ? 32.034 46.210 31.428 1.00 36.77 90 ASP A C 1
ATOM 681 O O . ASP A 1 90 ? 31.333 45.732 32.353 1.00 36.03 90 ASP A O 1
ATOM 686 N N . ARG A 1 91 ? 31.904 47.445 30.968 1.00 36.28 91 ARG A N 1
ATOM 687 C CA . ARG A 1 91 ? 30.766 48.336 31.287 1.00 36.28 91 ARG A CA 1
ATOM 688 C C . ARG A 1 91 ? 30.214 48.848 29.969 1.00 35.66 91 ARG A C 1
ATOM 689 O O . ARG A 1 91 ? 30.957 49.140 29.060 1.00 35.06 91 ARG A O 1
ATOM 697 N N . PRO A 1 92 ? 28.868 48.894 29.840 1.00 36.91 92 PRO A N 1
ATOM 698 C CA . PRO A 1 92 ? 28.269 49.151 28.534 1.00 36.33 92 PRO A CA 1
ATOM 699 C C . PRO A 1 92 ? 28.760 50.414 27.855 1.00 36.66 92 PRO A C 1
ATOM 700 O O . PRO A 1 92 ? 29.070 50.355 26.656 1.00 37.67 92 PRO A O 1
ATOM 704 N N . GLU A 1 93 ? 28.844 51.535 28.588 1.00 36.59 93 GLU A N 1
ATOM 705 C CA . GLU A 1 93 ? 29.325 52.782 28.017 1.00 37.00 93 GLU A CA 1
ATOM 706 C C . GLU A 1 93 ? 30.770 52.730 27.552 1.00 36.56 93 GLU A C 1
ATOM 707 O O . GLU A 1 93 ? 31.105 53.315 26.523 1.00 36.02 93 GLU A O 1
ATOM 713 N N . VAL A 1 94 ? 31.631 52.078 28.336 1.00 36.09 94 VAL A N 1
ATOM 714 C CA . VAL A 1 94 ? 33.040 51.955 27.983 1.00 34.33 94 VAL A CA 1
ATOM 715 C C . VAL A 1 94 ? 33.199 51.103 26.749 1.00 33.89 94 VAL A C 1
ATOM 716 O O . VAL A 1 94 ? 34.027 51.414 25.895 1.00 31.96 94 VAL A O 1
ATOM 720 N N . VAL A 1 95 ? 32.392 50.037 26.631 1.00 33.04 95 VAL A N 1
ATOM 721 C CA . VAL A 1 95 ? 32.485 49.156 25.466 1.00 33.83 95 VAL A CA 1
ATOM 722 C C . VAL A 1 95 ? 32.044 49.958 24.249 1.00 34.20 95 VAL A C 1
ATOM 723 O O . VAL A 1 95 ? 32.670 49.927 23.168 1.00 31.61 95 VAL A O 1
ATOM 727 N N . GLU A 1 96 ? 30.902 50.625 24.398 1.00 34.42 96 GLU A N 1
ATOM 728 C CA . GLU A 1 96 ? 30.405 51.434 23.281 1.00 32.07 96 GLU A CA 1
ATOM 729 C C . GLU A 1 96 ? 31.395 52.513 22.865 1.00 31.19 96 GLU A C 1
ATOM 730 O O . GLU A 1 96 ? 31.625 52.702 21.674 1.00 31.40 96 GLU A O 1
ATOM 736 N N . ASN A 1 97 ? 31.961 53.252 23.809 1.00 30.42 97 ASN A N 1
ATOM 737 C CA . ASN A 1 97 ? 32.933 54.304 23.463 1.00 32.15 97 ASN A CA 1
ATOM 738 C C . ASN A 1 97 ? 34.064 53.698 22.652 1.00 32.57 97 ASN A C 1
ATOM 739 O O . ASN A 1 97 ? 34.544 54.274 21.697 1.00 30.51 97 ASN A O 1
ATOM 744 N N . SER A 1 98 ? 34.504 52.526 23.121 1.00 33.16 98 SER A N 1
ATOM 745 C CA . SER A 1 98 ? 35.608 51.805 22.513 1.00 33.77 98 SER A CA 1
ATOM 746 C C . SER A 1 98 ? 35.311 51.321 21.084 1.00 33.34 98 SER A C 1
ATOM 747 O O . SER A 1 98 ? 36.149 51.520 20.182 1.00 31.77 98 SER A O 1
ATOM 750 N N . LEU A 1 99 ? 34.114 50.737 20.861 1.00 32.28 99 LEU A N 1
ATOM 751 C CA . LEU A 1 99 ? 33.662 50.382 19.543 1.00 32.89 99 LEU A CA 1
ATOM 752 C C . LEU A 1 99 ? 33.618 51.571 18.595 1.00 32.78 99 LEU A C 1
ATOM 753 O O . LEU A 1 99 ? 34.071 51.440 17.451 1.00 33.54 99 LEU A O 1
ATOM 758 N N . ALA A 1 100 ? 33.036 52.689 19.043 1.00 31.37 100 ALA A N 1
ATOM 759 C CA . ALA A 1 100 ? 32.883 53.907 18.214 1.00 30.91 100 ALA A CA 1
ATOM 760 C C . ALA A 1 100 ? 34.254 54.474 17.872 1.00 32.00 100 ALA A C 1
ATOM 761 O O . ALA A 1 100 ? 34.517 54.769 16.721 1.00 31.38 100 ALA A O 1
ATOM 763 N N . TRP A 1 101 ? 35.173 54.508 18.850 1.00 31.61 101 TRP A N 1
ATOM 764 C CA . TRP A 1 101 ? 36.512 55.010 18.592 1.00 32.70 101 TRP A CA 1
ATOM 765 C C . TRP A 1 101 ? 37.233 54.093 17.601 1.00 33.14 101 TRP A C 1
ATOM 766 O O . TRP A 1 101 ? 37.873 54.568 16.683 1.00 34.18 101 TRP A O 1
ATOM 777 N N . ASN A 1 102 ? 37.172 52.785 17.829 1.00 33.74 102 ASN A N 1
ATOM 778 C CA . ASN A 1 102 ? 37.712 51.788 16.915 1.00 34.11 102 ASN A CA 1
ATOM 779 C C . ASN A 1 102 ? 37.258 52.009 15.459 1.00 34.22 102 ASN A C 1
ATOM 780 O O . ASN A 1 102 ? 38.081 51.994 14.530 1.00 33.20 102 ASN A O 1
ATOM 785 N N . GLU A 1 103 ? 35.948 52.258 15.280 1.00 33.61 103 GLU A N 1
ATOM 786 C CA . GLU A 1 103 ? 35.364 52.575 13.956 1.00 33.74 103 GLU A CA 1
ATOM 787 C C . GLU A 1 103 ? 35.911 53.861 13.357 1.00 32.41 103 GLU A C 1
ATOM 788 O O . GLU A 1 103 ? 36.305 53.909 12.197 1.00 32.61 103 GLU A O 1
ATOM 794 N N . LEU A 1 104 ? 35.911 54.910 14.141 1.00 32.08 104 LEU A N 1
ATOM 795 C CA . LEU A 1 104 ? 36.451 56.197 13.667 1.00 31.76 104 LEU A CA 1
ATOM 796 C C . LEU A 1 104 ? 37.917 56.136 13.316 1.00 31.99 104 LEU A C 1
ATOM 797 O O . LEU A 1 104 ? 38.368 56.718 12.286 1.00 32.35 104 LEU A O 1
ATOM 802 N N . ARG A 1 105 ? 38.689 55.476 14.179 1.00 31.61 105 ARG A N 1
ATOM 803 C CA . ARG A 1 105 ? 40.159 55.307 13.889 1.00 32.30 105 ARG A CA 1
ATOM 804 C C . ARG A 1 105 ? 40.394 54.539 12.556 1.00 32.61 105 ARG A C 1
ATOM 805 O O . ARG A 1 105 ? 41.203 54.951 11.705 1.00 34.30 105 ARG A O 1
ATOM 813 N N . ALA A 1 106 ? 39.664 53.443 12.345 1.00 32.95 106 ALA A N 1
ATOM 814 C CA . ALA A 1 106 ? 39.756 52.651 11.120 1.00 33.33 106 ALA A CA 1
ATOM 815 C C . ALA A 1 106 ? 39.276 53.425 9.900 1.00 33.71 106 ALA A C 1
ATOM 816 O O . ALA A 1 106 ? 39.872 53.349 8.823 1.00 35.40 106 ALA A O 1
ATOM 818 N N . SER A 1 107 ? 38.218 54.208 10.060 1.00 35.06 107 SER A N 1
ATOM 819 C CA . SER A 1 107 ? 37.629 54.915 8.907 1.00 34.46 107 SER A CA 1
ATOM 820 C C . SER A 1 107 ? 38.456 56.090 8.447 1.00 35.14 107 SER A C 1
ATOM 821 O O . SER A 1 107 ? 38.437 56.421 7.267 1.00 35.29 107 SER A O 1
ATOM 824 N N . ALA A 1 108 ? 39.150 56.751 9.368 1.00 34.78 108 ALA A N 1
ATOM 825 C CA . ALA A 1 108 ? 39.921 57.957 9.028 1.00 35.22 108 ALA A CA 1
ATOM 826 C C . ALA A 1 108 ? 41.085 57.637 8.085 1.00 35.94 108 ALA A C 1
ATOM 827 O O . ALA A 1 108 ? 41.650 58.541 7.480 1.00 36.19 108 ALA A O 1
ATOM 829 N N . VAL A 1 109 ? 41.416 56.356 7.952 1.00 36.16 109 VAL A N 1
ATOM 830 C CA . VAL A 1 109 ? 42.481 55.904 7.034 1.00 37.82 109 VAL A CA 1
ATOM 831 C C . VAL A 1 109 ? 42.063 56.224 5.613 1.00 39.38 109 VAL A C 1
ATOM 832 O O . VAL A 1 109 ? 42.836 56.778 4.798 1.00 40.36 109 VAL A O 1
ATOM 836 N N . TYR A 1 110 ? 40.825 55.907 5.304 1.00 40.41 110 TYR A N 1
ATOM 837 C CA . TYR A 1 110 ? 40.366 56.137 3.948 1.00 41.71 110 TYR A CA 1
ATOM 838 C C . TYR A 1 110 ? 39.340 57.285 3.816 1.00 42.02 110 TYR A C 1
ATOM 839 O O . TYR A 1 110 ? 39.070 57.752 2.713 1.00 41.29 110 TYR A O 1
ATOM 848 N N . GLU A 1 111 ? 38.849 57.818 4.932 1.00 41.52 111 GLU A N 1
ATOM 849 C CA . GLU A 1 111 ? 38.060 59.066 4.869 1.00 42.22 111 GLU A CA 1
ATOM 850 C C . GLU A 1 111 ? 38.854 60.245 5.387 1.00 42.65 111 GLU A C 1
ATOM 851 O O . GLU A 1 111 ? 38.869 60.476 6.597 1.00 42.05 111 GLU A O 1
ATOM 857 N N . GLU A 1 112 ? 39.486 60.998 4.496 1.00 41.06 112 GLU A N 1
ATOM 858 C CA . GLU A 1 112 ? 40.488 61.996 4.913 1.00 43.43 112 GLU A CA 1
ATOM 859 C C . GLU A 1 112 ? 39.934 63.146 5.783 1.00 40.51 112 GLU A C 1
ATOM 860 O O . GLU A 1 112 ? 40.647 63.683 6.637 1.00 39.07 112 GLU A O 1
ATOM 866 N N . ALA A 1 113 ? 38.661 63.487 5.602 1.00 39.19 113 ALA A N 1
ATOM 867 C CA . ALA A 1 113 ? 38.043 64.582 6.384 1.00 38.75 113 ALA A CA 1
ATOM 868 C C . ALA A 1 113 ? 37.990 64.305 7.890 1.00 37.65 113 ALA A C 1
ATOM 869 O O . ALA A 1 113 ? 37.918 65.244 8.678 1.00 37.95 113 ALA A O 1
ATOM 871 N N . LEU A 1 114 ? 37.940 63.020 8.250 1.00 37.02 114 LEU A N 1
ATOM 872 C CA . LEU A 1 114 ? 37.884 62.572 9.642 1.00 36.96 114 LEU A CA 1
ATOM 873 C C . LEU A 1 114 ? 39.220 62.763 10.363 1.00 35.87 114 LEU A C 1
ATOM 874 O O . LEU A 1 114 ? 39.315 62.730 11.596 1.00 33.45 114 LEU A O 1
ATOM 879 N N . ARG A 1 115 ? 40.277 62.914 9.581 1.00 35.16 115 ARG A N 1
ATOM 880 C CA . ARG A 1 115 ? 41.664 62.849 10.131 1.00 34.15 115 ARG A CA 1
ATOM 881 C C . ARG A 1 115 ? 41.964 63.994 11.054 1.00 33.64 115 ARG A C 1
ATOM 882 O O . ARG A 1 115 ? 42.512 63.767 12.170 1.00 33.45 115 ARG A O 1
ATOM 890 N N . ASP A 1 116 ? 41.618 65.221 10.627 1.00 33.46 116 ASP A N 1
ATOM 891 C CA . ASP A 1 116 ? 41.931 66.413 11.463 1.00 34.02 116 ASP A CA 1
ATOM 892 C C . ASP A 1 116 ? 41.164 66.402 12.812 1.00 33.94 116 ASP A C 1
ATOM 893 O O . ASP A 1 116 ? 41.763 66.578 13.860 1.00 34.32 116 ASP A O 1
ATOM 898 N N . PRO A 1 117 ? 39.840 66.201 12.792 1.00 33.12 117 PRO A N 1
ATOM 899 C CA . PRO A 1 117 ? 39.175 66.084 14.099 1.00 33.13 117 PRO A CA 1
ATOM 900 C C . PRO A 1 117 ? 39.716 64.942 14.977 1.00 33.10 117 PRO A C 1
ATOM 901 O O . PRO A 1 117 ? 39.898 65.148 16.172 1.00 31.81 117 PRO A O 1
ATOM 905 N N . LEU A 1 118 ? 39.914 63.753 14.404 1.00 31.79 118 LEU A N 1
ATOM 906 C CA . LEU A 1 118 ? 40.422 62.623 15.184 1.00 31.74 118 LEU A CA 1
ATOM 907 C C . LEU A 1 118 ? 41.792 62.942 15.783 1.00 30.35 118 LEU A C 1
ATOM 908 O O . LEU A 1 118 ? 42.070 62.561 16.914 1.00 31.87 118 LEU A O 1
ATOM 913 N N . ALA A 1 119 ? 42.653 63.575 15.001 1.00 30.16 119 ALA A N 1
ATOM 914 C CA . ALA A 1 119 ? 43.999 63.988 15.470 1.00 29.67 119 ALA A CA 1
ATOM 915 C C . ALA A 1 119 ? 43.875 64.946 16.651 1.00 31.04 119 ALA A C 1
ATOM 916 O O . ALA A 1 119 ? 44.604 64.842 17.646 1.00 30.57 119 ALA A O 1
ATOM 918 N N . ARG A 1 120 ? 42.899 65.850 16.572 1.00 30.80 120 ARG A N 1
ATOM 919 C CA . ARG A 1 120 ? 42.751 66.872 17.625 1.00 31.75 120 ARG A CA 1
ATOM 920 C C . ARG A 1 120 ? 42.237 66.200 18.854 1.00 30.93 120 ARG A C 1
ATOM 921 O O . ARG A 1 120 ? 42.699 66.518 19.939 1.00 31.78 120 ARG A O 1
ATOM 929 N N . THR A 1 121 ? 41.248 65.299 18.707 1.00 30.97 121 THR A N 1
ATOM 930 C CA . THR A 1 121 ? 40.703 64.623 19.890 1.00 31.46 121 THR A CA 1
ATOM 931 C C . THR A 1 121 ? 41.748 63.689 20.496 1.00 31.18 121 THR A C 1
ATOM 932 O O . THR A 1 121 ? 41.929 63.668 21.701 1.00 31.37 121 THR A O 1
ATOM 936 N N . THR A 1 122 ? 42.487 62.958 19.657 1.00 31.51 122 THR A N 1
ATOM 937 C CA . THR A 1 122 ? 43.532 62.055 20.160 1.00 31.37 122 THR A CA 1
ATOM 938 C C . THR A 1 122 ? 44.601 62.885 20.900 1.00 31.91 122 THR A C 1
ATOM 939 O O . THR A 1 122 ? 45.079 62.478 2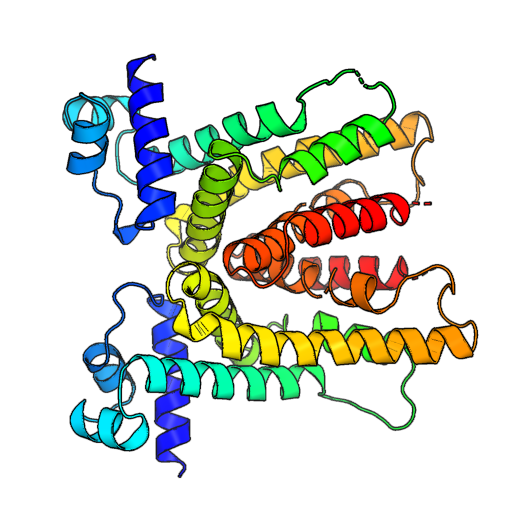1.988 1.00 31.76 122 THR A O 1
ATOM 943 N N . ALA A 1 123 ? 44.916 64.069 20.364 1.00 31.26 123 ALA A N 1
ATOM 944 C CA . ALA A 1 123 ? 45.929 64.942 20.983 1.00 31.49 123 ALA A CA 1
ATOM 945 C C . ALA A 1 123 ? 45.511 65.375 22.384 1.00 30.25 123 ALA A C 1
ATOM 946 O O . ALA A 1 123 ? 46.327 65.462 23.275 1.00 29.13 123 ALA A O 1
ATOM 948 N N . ALA A 1 124 ? 44.208 65.619 22.583 1.00 30.13 124 ALA A N 1
ATOM 949 C CA . ALA A 1 124 ? 43.678 65.965 23.894 1.00 29.68 124 ALA A CA 1
ATOM 950 C C . ALA A 1 124 ? 43.831 64.796 24.901 1.00 29.91 124 ALA A C 1
ATOM 951 O O . ALA A 1 124 ? 44.247 65.001 26.036 1.00 30.28 124 ALA A O 1
ATOM 953 N N . TRP A 1 125 ? 43.551 63.578 24.457 1.00 28.66 125 TRP A N 1
ATOM 954 C CA . TRP A 1 125 ? 43.744 62.397 25.295 1.00 29.80 125 TRP A CA 1
ATOM 955 C C . TRP A 1 125 ? 45.225 62.229 25.644 1.00 29.84 125 TRP A C 1
ATOM 956 O O . TRP A 1 125 ? 45.608 62.052 26.822 1.00 30.90 125 TRP A O 1
ATOM 967 N N . VAL A 1 126 ? 46.049 62.268 24.624 1.00 30.04 126 VAL A N 1
ATOM 968 C CA . VAL A 1 126 ? 47.510 62.190 24.808 1.00 29.82 126 VAL A CA 1
ATOM 969 C C . VAL A 1 126 ? 48.036 63.226 25.842 1.00 30.14 126 VAL A C 1
ATOM 970 O O . VAL A 1 126 ? 48.865 62.921 26.701 1.00 30.60 126 VAL A O 1
ATOM 974 N N . SER A 1 127 ? 47.517 64.445 25.764 1.00 30.39 127 SER A N 1
ATOM 975 C CA . SER A 1 127 ? 47.931 65.540 26.633 1.00 30.98 127 SER A CA 1
ATOM 976 C C . SER A 1 127 ? 47.632 65.297 28.101 1.00 31.99 127 SER A C 1
ATOM 977 O O . SER A 1 127 ? 48.410 65.704 28.966 1.00 30.45 127 SER A O 1
ATOM 980 N N . GLU A 1 128 ? 46.523 64.615 28.410 1.00 32.90 128 GLU A N 1
ATOM 981 C CA . GLU A 1 128 ? 46.228 64.291 29.819 1.00 33.58 128 GLU A CA 1
ATOM 982 C C . GLU A 1 128 ? 47.303 63.386 30.346 1.00 33.75 128 GLU A C 1
ATOM 983 O O . GLU A 1 128 ? 47.766 63.550 31.472 1.00 33.98 128 GLU A O 1
ATOM 989 N N . ILE A 1 129 ? 47.710 62.419 29.523 1.00 33.28 129 ILE A N 1
ATOM 990 C CA . ILE A 1 129 ? 48.744 61.475 29.916 1.00 32.83 129 ILE A CA 1
ATOM 991 C C . ILE A 1 129 ? 50.124 62.137 29.974 1.00 33.15 129 ILE A C 1
ATOM 992 O O . ILE A 1 129 ? 50.861 61.965 30.963 1.00 34.15 129 ILE A O 1
ATOM 997 N N . ALA A 1 130 ? 50.492 62.900 28.935 1.00 31.37 130 ALA A N 1
ATOM 998 C CA . ALA A 1 130 ? 51.754 63.667 28.962 1.00 29.22 130 ALA A CA 1
ATOM 999 C C . ALA A 1 130 ? 51.825 64.563 30.188 1.00 29.46 130 ALA A C 1
ATOM 1000 O O . ALA A 1 130 ? 52.845 64.622 30.850 1.00 29.00 130 ALA A O 1
ATOM 1002 N N . ASP A 1 131 ? 50.763 65.306 30.482 1.00 29.63 131 ASP A N 1
ATOM 1003 C CA . ASP A 1 131 ? 50.830 66.215 31.619 1.00 31.06 131 ASP A CA 1
ATOM 1004 C C . ASP A 1 131 ? 51.075 65.458 32.918 1.00 31.78 131 ASP A C 1
ATOM 1005 O O . ASP A 1 131 ? 51.827 65.909 33.770 1.00 32.57 131 ASP A O 1
ATOM 1010 N N . ALA A 1 132 ? 50.399 64.319 33.074 1.00 32.50 132 ALA A N 1
ATOM 1011 C CA . ALA A 1 132 ? 50.612 63.482 34.250 1.00 34.27 132 ALA A CA 1
ATOM 1012 C C . ALA A 1 132 ? 52.067 63.121 34.407 1.00 33.83 132 ALA A C 1
ATOM 1013 O O . ALA A 1 132 ? 52.639 63.239 35.510 1.00 34.80 132 ALA A O 1
ATOM 1015 N N . ILE A 1 133 ? 52.680 62.681 33.308 1.00 34.11 133 ILE A N 1
ATOM 1016 C CA . ILE A 1 133 ? 54.123 62.280 33.304 1.00 33.93 133 ILE A CA 1
ATOM 1017 C C . ILE A 1 133 ? 55.045 63.478 33.633 1.00 33.32 133 ILE A C 1
ATOM 1018 O O . ILE A 1 133 ? 55.982 63.367 34.463 1.00 34.62 133 ILE A O 1
ATOM 1023 N N . VAL A 1 134 ? 54.813 64.634 32.994 1.00 32.53 134 VAL A N 1
ATOM 1024 C CA . VAL A 1 134 ? 55.641 65.843 33.310 1.00 30.64 134 VAL A CA 1
ATOM 1025 C C . VAL A 1 134 ? 55.529 66.235 34.784 1.00 30.84 134 VAL A C 1
ATOM 1026 O O . VAL A 1 134 ? 56.532 66.625 35.432 1.00 30.74 134 VAL A O 1
ATOM 1030 N N . GLN A 1 135 ? 54.304 66.188 35.307 1.00 31.80 135 GLN A N 1
ATOM 1031 C CA . GLN A 1 135 ? 54.069 66.588 36.719 1.00 33.98 135 GLN A CA 1
ATOM 1032 C C . GLN A 1 135 ? 54.880 65.641 37.602 1.00 34.05 135 GLN A C 1
ATOM 1033 O O . GLN A 1 135 ? 55.568 66.044 38.531 1.00 34.41 135 GLN A O 1
ATOM 1039 N N . ALA A 1 136 ? 54.815 64.366 37.267 1.00 35.51 136 ALA A N 1
ATOM 1040 C CA . ALA A 1 136 ? 55.498 63.320 38.048 1.00 36.61 136 ALA A CA 1
ATOM 1041 C C . ALA A 1 136 ? 57.027 63.389 37.894 1.00 36.75 136 ALA A C 1
ATOM 1042 O O . ALA A 1 136 ? 57.771 62.976 38.768 1.00 36.42 136 ALA A O 1
ATOM 1044 N N . GLN A 1 137 ? 57.518 63.886 36.774 1.00 37.02 137 GLN A N 1
ATOM 1045 C CA . GLN A 1 137 ? 58.975 64.039 36.678 1.00 36.56 137 GLN A CA 1
ATOM 1046 C C . GLN A 1 137 ? 59.464 65.177 37.570 1.00 37.09 137 GLN A C 1
ATOM 1047 O O . GLN A 1 137 ? 60.579 65.099 38.126 1.00 37.35 137 GLN A O 1
ATOM 1053 N N . ALA A 1 138 ? 58.628 66.205 37.762 1.00 37.47 138 ALA A N 1
ATOM 1054 C CA . ALA A 1 138 ? 58.976 67.317 38.671 1.00 39.30 138 ALA A CA 1
ATOM 1055 C C . ALA A 1 138 ? 59.050 66.841 40.150 1.00 40.01 138 ALA A C 1
ATOM 1056 O O . ALA A 1 138 ? 59.935 67.208 40.882 1.00 40.57 138 ALA A O 1
ATOM 1058 N N . THR A 1 139 ? 58.110 65.997 40.567 1.00 42.17 139 THR A N 1
ATOM 1059 C CA . THR A 1 139 ? 58.149 65.391 41.904 1.00 43.05 139 THR A CA 1
ATOM 1060 C C . THR A 1 139 ? 59.177 64.262 42.004 1.00 44.29 139 THR A C 1
ATOM 1061 O O . THR A 1 139 ? 59.562 63.891 43.112 1.00 45.53 139 THR A O 1
ATOM 1065 N N . GLY A 1 140 ? 59.585 63.694 40.868 1.00 45.37 140 GLY A N 1
ATOM 1066 C CA . GLY A 1 140 ? 60.486 62.535 40.838 1.00 47.06 140 GLY A CA 1
ATOM 1067 C C . GLY A 1 140 ? 59.839 61.158 40.979 1.00 48.81 140 GLY A C 1
ATOM 1068 O O . GLY A 1 140 ? 60.526 60.160 41.256 1.00 49.68 140 GLY A O 1
ATOM 1069 N N . GLU A 1 141 ? 58.527 61.075 40.792 1.00 49.44 141 GLU A N 1
ATOM 1070 C CA . GLU A 1 141 ? 57.835 59.764 40.781 1.00 50.37 141 GLU A CA 1
ATOM 1071 C C . GLU A 1 141 ? 58.143 58.929 39.522 1.00 51.03 141 GLU A C 1
ATOM 1072 O O . GLU A 1 141 ? 57.925 57.709 39.490 1.00 51.09 141 GLU A O 1
ATOM 1078 N N . ILE A 1 142 ? 58.661 59.589 38.491 1.00 51.19 142 ILE A N 1
ATOM 1079 C CA . ILE A 1 142 ? 58.987 58.921 37.244 1.00 52.40 142 ILE A CA 1
ATOM 1080 C C . ILE A 1 142 ? 60.399 59.285 36.814 1.00 53.38 142 ILE A C 1
ATOM 1081 O O . ILE A 1 142 ? 60.852 60.408 37.049 1.00 54.10 142 ILE A O 1
ATOM 1086 N N . SER A 1 143 ? 61.085 58.325 36.193 1.00 54.04 143 SER A N 1
ATOM 1087 C CA . SER A 1 143 ? 62.369 58.577 35.530 1.00 54.70 143 SER A CA 1
ATOM 1088 C C . SER A 1 143 ? 62.295 59.853 34.699 1.00 54.15 143 SER A C 1
ATOM 1089 O O . SER A 1 143 ? 61.385 60.016 33.849 1.00 54.23 143 SER A O 1
ATOM 1092 N N . ARG A 1 144 ? 63.239 60.749 34.958 1.00 53.14 144 ARG A N 1
ATOM 1093 C CA . ARG A 1 144 ? 63.370 61.961 34.176 1.00 52.71 144 ARG A CA 1
ATOM 1094 C C . ARG A 1 144 ? 63.905 61.611 32.786 1.00 52.51 144 ARG A C 1
ATOM 1095 O O . ARG A 1 144 ? 64.045 62.481 31.934 1.00 53.27 144 ARG A O 1
ATOM 1097 N N . SER A 1 145 ? 64.182 60.325 32.564 1.00 52.05 145 SER A N 1
ATOM 1098 C CA . SER A 1 145 ? 64.675 59.828 31.285 1.00 51.46 145 SER A CA 1
ATOM 1099 C C . SER A 1 145 ? 63.563 59.831 30.219 1.00 50.34 145 SER A C 1
ATOM 1100 O O . SER A 1 145 ? 63.809 60.131 29.047 1.00 50.89 145 SER A O 1
ATOM 1103 N N . LEU A 1 146 ? 62.338 59.522 30.621 1.00 48.94 146 LEU A N 1
ATOM 1104 C CA . LEU A 1 146 ? 61.228 59.508 29.668 1.00 47.20 146 LEU A CA 1
ATOM 1105 C C . LEU A 1 146 ? 60.961 60.874 29.037 1.00 45.47 146 LEU A C 1
ATOM 1106 O O . LEU A 1 146 ? 60.965 61.891 29.733 1.00 43.75 146 LEU A O 1
ATOM 1111 N N . ASP A 1 147 ? 60.801 60.893 27.717 1.00 43.89 147 ASP A N 1
ATOM 1112 C CA . ASP A 1 147 ? 60.278 62.051 27.015 1.00 44.17 147 ASP A CA 1
ATOM 1113 C C . ASP A 1 147 ? 58.745 61.918 27.120 1.00 43.84 147 ASP A C 1
ATOM 1114 O O . ASP A 1 147 ? 58.146 60.908 26.634 1.00 43.62 147 ASP A O 1
ATOM 1119 N N . PRO A 1 148 ? 58.112 62.879 27.841 1.00 42.65 148 PRO A N 1
ATOM 1120 C CA . PRO A 1 148 ? 56.669 62.905 28.131 1.00 41.18 148 PRO A CA 1
ATOM 1121 C C . PRO A 1 148 ? 55.777 62.680 26.925 1.00 40.25 148 PRO A C 1
ATOM 1122 O O . PRO A 1 148 ? 54.921 61.806 26.973 1.00 38.96 148 PRO A O 1
ATOM 1126 N N . GLN A 1 149 ? 55.975 63.459 25.868 1.00 39.40 149 GLN A N 1
ATOM 1127 C CA . GLN A 1 149 ? 55.113 63.407 24.707 1.00 41.23 149 GLN A CA 1
ATOM 1128 C C . GLN A 1 149 ? 55.156 62.024 24.028 1.00 39.58 149 GLN A C 1
ATOM 1129 O O . GLN A 1 149 ? 54.128 61.375 23.887 1.00 40.84 149 GLN A O 1
ATOM 1135 N N . PRO A 1 150 ? 56.345 61.550 23.617 1.00 39.38 150 PRO A N 1
ATOM 1136 C CA . PRO A 1 150 ? 56.419 60.193 23.049 1.00 37.94 150 PRO A CA 1
ATOM 1137 C C . PRO A 1 150 ? 55.877 59.076 23.912 1.00 35.93 150 PRO A C 1
ATOM 1138 O O . PRO A 1 150 ? 55.255 58.151 23.384 1.00 35.93 150 PRO A O 1
ATOM 1142 N N . THR A 1 151 ? 56.128 59.133 25.210 1.00 34.36 151 THR A N 1
ATOM 1143 C CA . THR A 1 151 ? 55.620 58.145 26.157 1.00 32.86 151 THR A CA 1
ATOM 1144 C C . THR A 1 151 ? 54.075 58.122 26.183 1.00 33.67 151 THR A C 1
ATOM 1145 O O . THR A 1 151 ? 53.451 57.054 26.199 1.00 33.33 151 THR A O 1
ATOM 1149 N N . ALA A 1 152 ? 53.478 59.306 26.169 1.00 32.87 152 ALA A N 1
ATOM 1150 C CA . ALA A 1 152 ? 52.024 59.453 26.229 1.00 33.01 152 ALA A CA 1
ATOM 1151 C C . ALA A 1 152 ? 51.448 58.980 24.925 1.00 32.67 152 ALA A C 1
ATOM 1152 O O . ALA A 1 152 ? 50.422 58.307 24.918 1.00 32.55 152 ALA A O 1
ATOM 1154 N N . VAL A 1 153 ? 52.122 59.300 23.821 1.00 32.83 153 VAL A N 1
ATOM 1155 C CA . VAL A 1 153 ? 51.706 58.813 22.495 1.00 33.76 153 VAL A CA 1
ATOM 1156 C C . VAL A 1 153 ? 51.724 57.284 22.508 1.00 33.05 153 VAL A C 1
ATOM 1157 O O . VAL A 1 153 ? 50.769 56.615 22.081 1.00 30.37 153 VAL A O 1
ATOM 1161 N N . THR A 1 154 ? 52.822 56.731 23.012 1.00 31.03 154 THR A N 1
ATOM 1162 C CA . THR A 1 154 ? 53.009 55.302 23.059 1.00 32.36 154 THR A CA 1
ATOM 1163 C C . THR A 1 154 ? 51.989 54.572 23.964 1.00 32.41 154 THR A C 1
ATOM 1164 O O . THR A 1 154 ? 51.408 53.556 23.584 1.00 31.47 154 THR A O 1
ATOM 1184 N N . THR A 1 156 ? 49.013 55.617 24.975 1.00 31.91 156 THR A N 1
ATOM 1185 C CA . THR A 1 156 ? 47.644 55.700 24.437 1.00 30.79 156 THR A CA 1
ATOM 1186 C C . THR A 1 156 ? 47.521 54.847 23.185 1.00 30.52 156 THR A C 1
ATOM 1187 O O . THR A 1 156 ? 46.458 54.263 22.932 1.00 29.99 156 THR A O 1
ATOM 1191 N N . ALA A 1 157 ? 48.583 54.809 22.371 1.00 29.01 157 ALA A N 1
ATOM 1192 C CA . ALA A 1 157 ? 48.586 53.915 21.202 1.00 30.32 157 ALA A CA 1
ATOM 1193 C C . ALA A 1 157 ? 48.455 52.434 21.622 1.00 30.15 157 ALA A C 1
ATOM 1194 O O . ALA A 1 157 ? 47.760 51.637 20.961 1.00 30.39 157 ALA A O 1
ATOM 1196 N N . LEU A 1 158 ? 49.138 52.059 22.701 1.00 30.07 158 LEU A N 1
ATOM 1197 C CA . LEU A 1 158 ? 49.002 50.715 23.316 1.00 29.51 158 LEU A CA 1
ATOM 1198 C C . LEU A 1 158 ? 47.549 50.408 23.739 1.00 30.48 158 LEU A C 1
ATOM 1199 O O . LEU A 1 158 ? 47.003 49.348 23.434 1.00 30.47 158 LEU A O 1
ATOM 1204 N N . VAL A 1 159 ? 46.895 51.366 24.367 1.00 29.08 159 VAL A N 1
ATOM 1205 C CA . VAL A 1 159 ? 45.447 51.188 24.687 1.00 30.28 159 VAL A CA 1
ATOM 1206 C C . VAL A 1 159 ? 44.611 50.930 23.407 1.00 30.94 159 VAL A C 1
ATOM 1207 O O . VAL A 1 159 ? 43.782 50.039 23.374 1.00 28.97 159 VAL A O 1
ATOM 1211 N N . GLU A 1 160 ? 44.853 51.705 22.339 1.00 30.74 160 GLU A N 1
ATOM 1212 C CA . GLU A 1 160 ? 44.100 51.500 21.110 1.00 33.25 160 GLU A CA 1
ATOM 1213 C C . GLU A 1 160 ? 44.375 50.118 20.479 1.00 31.55 160 GLU A C 1
ATOM 1214 O O . GLU A 1 160 ? 43.473 49.461 20.013 1.00 30.05 160 GLU A O 1
ATOM 1220 N N . GLY A 1 161 ? 45.635 49.708 20.454 1.00 28.82 161 GLY A N 1
ATOM 1221 C CA . GLY A 1 161 ? 45.978 48.377 19.910 1.00 28.86 161 GLY A CA 1
ATOM 1222 C C . GLY A 1 161 ? 45.379 47.247 20.737 1.00 29.31 161 GLY A C 1
ATOM 1223 O O . GLY A 1 161 ? 44.848 46.270 20.157 1.00 29.19 161 GLY A O 1
ATOM 1224 N N . LEU A 1 162 ? 45.476 47.344 22.064 1.00 26.67 162 LEU A N 1
ATOM 1225 C CA . LEU A 1 162 ? 44.850 46.325 22.906 1.00 29.59 162 LEU A CA 1
ATOM 1226 C C . LEU A 1 162 ? 43.352 46.322 22.724 1.00 29.32 162 LEU A C 1
ATOM 1227 O O . LEU A 1 162 ? 42.758 45.251 22.690 1.00 30.56 162 LEU A O 1
ATOM 1232 N N . SER A 1 163 ? 42.752 47.520 22.677 1.00 29.27 163 SER A N 1
ATOM 1233 C CA . SER A 1 163 ? 41.284 47.635 22.502 1.00 29.95 163 SER A CA 1
ATOM 1234 C C . SER A 1 163 ? 40.810 47.012 21.186 1.00 30.09 163 SER A C 1
ATOM 1235 O O . SER A 1 163 ? 39.762 46.365 21.152 1.00 29.80 163 SER A O 1
ATOM 1238 N N . GLY A 1 164 ? 41.607 47.168 20.127 1.00 29.14 164 GLY A N 1
ATOM 1239 C CA . GLY A 1 164 ? 41.246 46.567 18.826 1.00 30.75 164 GLY A CA 1
ATOM 1240 C C . GLY A 1 164 ? 41.147 45.051 18.949 1.00 31.28 164 GLY A C 1
ATOM 1241 O O . GLY A 1 164 ? 40.244 44.432 18.366 1.00 33.09 164 GLY A O 1
ATOM 1242 N N . ARG A 1 165 ? 42.085 44.424 19.668 1.00 30.39 165 ARG A N 1
ATOM 1243 C CA . ARG A 1 165 ? 42.050 42.971 19.876 1.00 29.92 165 ARG A CA 1
ATOM 1244 C C . ARG A 1 165 ? 40.932 42.549 20.823 1.00 30.88 165 ARG A C 1
ATOM 1245 O O . ARG A 1 165 ? 40.273 41.515 20.648 1.00 30.55 165 ARG A O 1
ATOM 1253 N N . TRP A 1 166 ? 40.711 43.397 21.815 1.00 31.09 166 TRP A N 1
ATOM 1254 C CA . TRP A 1 166 ? 39.688 43.154 22.837 1.00 30.84 166 TRP A CA 1
ATOM 1255 C C . TRP A 1 166 ? 38.302 43.099 22.200 1.00 31.84 166 TRP A C 1
ATOM 1256 O O . TRP A 1 166 ? 37.517 42.222 22.527 1.00 30.45 166 TRP A O 1
ATOM 1267 N N . LEU A 1 167 ? 38.035 44.047 21.316 1.00 31.68 167 LEU A N 1
ATOM 1268 C CA . LEU A 1 167 ? 36.770 44.112 20.614 1.00 32.00 167 LEU A CA 1
ATOM 1269 C C . LEU A 1 167 ? 36.498 42.986 19.604 1.00 32.94 167 LEU A C 1
ATOM 1270 O O . LEU A 1 167 ? 35.327 42.766 19.233 1.00 33.51 167 LEU A O 1
ATOM 1275 N N . CYS A 1 168 ? 37.553 42.307 19.125 1.00 33.39 168 CYS A N 1
ATOM 1276 C CA . CYS A 1 168 ? 37.477 41.079 18.307 1.00 33.55 168 CYS A CA 1
ATOM 1277 C C . CYS A 1 168 ? 37.396 39.806 19.157 1.00 33.04 168 CYS A C 1
ATOM 1278 O O . CYS A 1 168 ? 37.562 38.685 18.641 1.00 31.92 168 CYS A O 1
ATOM 1281 N N . LYS A 1 169 ? 37.282 39.970 20.481 1.00 33.88 169 LYS A N 1
ATOM 1282 C CA . LYS A 1 169 ? 37.380 38.892 21.469 1.00 32.14 169 LYS A CA 1
ATOM 1283 C C . LYS A 1 169 ? 38.656 38.083 21.402 1.00 32.14 169 LYS A C 1
ATOM 1284 O O . LYS A 1 169 ? 38.662 36.924 21.786 1.00 30.94 169 LYS A O 1
ATOM 1290 N N . GLU A 1 170 ? 39.726 38.696 20.911 1.00 32.06 170 GLU A N 1
ATOM 1291 C CA . GLU A 1 170 ? 41.033 38.020 20.757 1.00 33.22 170 GLU A CA 1
ATOM 1292 C C . GLU A 1 170 ? 41.841 38.000 22.072 1.00 32.58 170 GLU A C 1
ATOM 1293 O O . GLU A 1 170 ? 42.738 37.162 22.274 1.00 32.60 170 GLU A O 1
ATOM 1299 N N . ILE A 1 171 ? 41.549 38.973 22.932 1.00 31.83 171 ILE A N 1
ATOM 1300 C CA . ILE A 1 171 ? 42.148 39.047 24.225 1.00 31.94 171 ILE A CA 1
ATOM 1301 C C . ILE A 1 171 ? 41.009 39.359 25.217 1.00 31.41 171 ILE A C 1
ATOM 1302 O O . ILE A 1 171 ? 40.077 40.124 24.874 1.00 29.09 171 ILE A O 1
ATOM 1307 N N . SER A 1 172 ? 41.069 38.769 26.423 1.00 31.77 172 SER A N 1
ATOM 1308 C CA . SER A 1 172 ? 40.040 38.986 27.438 1.00 32.00 172 SER A CA 1
ATOM 1309 C C . SER A 1 172 ? 40.224 40.356 28.068 1.00 32.28 172 SER A C 1
ATOM 1310 O O . SER A 1 172 ? 41.358 40.937 28.078 1.00 31.07 172 SER A O 1
ATOM 1313 N N . THR A 1 173 ? 39.159 40.844 28.701 1.00 29.22 173 THR A N 1
ATOM 1314 C CA . THR A 1 173 ? 39.201 42.081 29.451 1.00 30.21 173 THR A CA 1
ATOM 1315 C C . THR A 1 173 ? 40.319 42.021 30.537 1.00 32.44 173 THR A C 1
ATOM 1316 O O . THR A 1 173 ? 41.154 42.951 30.633 1.00 29.83 173 THR A O 1
ATOM 1320 N N . GLU A 1 174 ? 40.314 40.947 31.331 1.00 31.60 174 GLU A N 1
ATOM 1321 C CA . GLU A 1 174 ? 41.250 40.840 32.463 1.00 33.33 174 GLU A CA 1
ATOM 1322 C C . GLU A 1 174 ? 42.698 40.740 31.955 1.00 33.54 174 GLU A C 1
ATOM 1323 O O . GLU A 1 174 ? 43.607 41.270 32.620 1.00 32.34 174 GLU A O 1
ATOM 1329 N N . ASP A 1 175 ? 42.915 40.087 30.786 1.00 31.81 175 ASP A N 1
ATOM 1330 C CA . ASP A 1 175 ? 44.267 40.036 30.219 1.00 33.32 175 ASP A CA 1
ATOM 1331 C C . ASP A 1 175 ? 44.719 41.428 29.799 1.00 32.87 175 ASP A C 1
ATOM 1332 O O . ASP A 1 175 ? 45.820 41.860 30.102 1.00 32.73 175 ASP A O 1
ATOM 1337 N N . ALA A 1 176 ? 43.860 42.112 29.063 1.00 32.29 176 ALA A N 1
ATOM 1338 C CA . ALA A 1 176 ? 44.163 43.475 28.577 1.00 32.49 176 ALA A CA 1
ATOM 1339 C C . ALA A 1 176 ? 44.487 44.469 29.731 1.00 32.87 176 ALA A C 1
ATOM 1340 O O . ALA A 1 176 ? 45.434 45.248 29.653 1.00 30.85 176 ALA A O 1
ATOM 1342 N N . ARG A 1 177 ? 43.701 44.410 30.816 1.00 31.38 177 ARG A N 1
ATOM 1343 C CA . ARG A 1 177 ? 43.974 45.232 32.010 1.00 30.81 177 ARG A CA 1
ATOM 1344 C C . ARG A 1 177 ? 45.301 44.889 32.666 1.00 30.02 177 ARG A C 1
ATOM 1345 O O . ARG A 1 177 ? 46.042 45.793 33.059 1.00 29.36 177 ARG A O 1
ATOM 1353 N N . SER A 1 178 ? 45.584 43.594 32.777 1.00 28.57 178 SER A N 1
ATOM 1354 C CA . SER A 1 178 ? 46.797 43.135 33.430 1.00 29.61 178 SER A CA 1
ATOM 1355 C C . SER A 1 178 ? 47.946 43.619 32.586 1.00 30.37 178 SER A C 1
ATOM 1356 O O . SER A 1 178 ? 48.959 44.021 33.142 1.00 29.01 178 SER A O 1
ATOM 1359 N N . HIS A 1 179 ? 47.824 43.582 31.237 1.00 30.24 179 HIS A N 1
ATOM 1360 C CA . HIS A 1 179 ? 49.023 43.979 30.411 1.00 31.68 179 HIS A CA 1
ATOM 1361 C C . HIS A 1 179 ? 49.298 45.475 30.532 1.00 32.46 179 HIS A C 1
ATOM 1362 O O . HIS A 1 179 ? 50.469 45.924 30.539 1.00 32.13 179 HIS A O 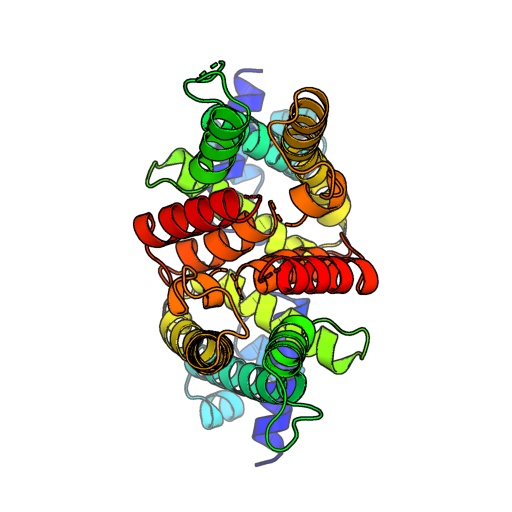1
ATOM 1369 N N . LEU A 1 180 ? 48.226 46.264 30.611 1.00 32.88 180 LEU A N 1
ATOM 1370 C CA . LEU A 1 180 ? 48.383 47.707 30.826 1.00 34.27 180 LEU A CA 1
ATOM 1371 C C . LEU A 1 180 ? 49.052 47.988 32.152 1.00 34.27 180 LEU A C 1
ATOM 1372 O O . LEU A 1 180 ? 49.910 48.876 32.258 1.00 34.53 180 LEU A O 1
ATOM 1377 N N . LEU A 1 181 ? 48.682 47.222 33.176 1.00 33.49 181 LEU A N 1
ATOM 1378 C CA . LEU A 1 181 ? 49.362 47.390 34.473 1.00 32.94 181 LEU A CA 1
ATOM 1379 C C . LEU A 1 181 ? 50.817 47.080 34.358 1.00 33.31 181 LEU A C 1
ATOM 1380 O O . LEU A 1 181 ? 51.634 47.768 34.977 1.00 32.86 181 LEU A O 1
ATOM 1385 N N . GLY A 1 182 ? 51.162 46.007 33.650 1.00 32.46 182 GLY A N 1
ATOM 1386 C CA . GLY A 1 182 ? 52.610 45.610 33.555 1.00 32.68 182 GLY A CA 1
ATOM 1387 C C . GLY A 1 182 ? 53.367 46.688 32.773 1.00 34.02 182 GLY A C 1
ATOM 1388 O O . GLY A 1 182 ? 54.478 47.075 33.155 1.00 33.95 182 GLY A O 1
ATOM 1389 N N . ALA A 1 183 ? 52.768 47.206 31.695 1.00 34.21 183 ALA A N 1
ATOM 1390 C CA . ALA A 1 183 ? 53.379 48.338 30.958 1.00 36.32 183 ALA A CA 1
ATOM 1391 C C . ALA A 1 183 ? 53.696 49.570 31.834 1.00 36.84 183 ALA A C 1
ATOM 1392 O O . ALA A 1 183 ? 54.834 50.097 31.803 1.00 36.31 183 ALA A O 1
ATOM 1394 N N . ILE A 1 184 ? 52.725 49.986 32.639 1.00 36.89 184 ILE A N 1
ATOM 1395 C CA . ILE A 1 184 ? 52.911 51.046 33.646 1.00 37.01 184 ILE A CA 1
ATOM 1396 C C . ILE A 1 184 ? 53.980 50.745 34.632 1.00 38.72 184 ILE A C 1
ATOM 1397 O O . ILE A 1 184 ? 54.787 51.653 34.951 1.00 37.60 184 ILE A O 1
ATOM 1402 N N . ASP A 1 185 ? 54.005 49.507 35.142 1.00 38.54 185 ASP A N 1
ATOM 1403 C CA . ASP A 1 185 ? 55.093 49.092 36.039 1.00 41.24 185 ASP A CA 1
ATOM 1404 C C . ASP A 1 185 ? 56.438 49.325 35.345 1.00 41.80 185 ASP A C 1
ATOM 1405 O O . ASP A 1 185 ? 57.344 49.905 35.928 1.00 41.64 185 ASP A O 1
ATOM 1410 N N . VAL A 1 186 ? 56.562 48.878 34.099 1.00 43.41 186 VAL A N 1
ATOM 1411 C CA . VAL A 1 186 ? 57.863 48.934 33.404 1.00 46.75 186 VAL A CA 1
ATOM 1412 C C . VAL A 1 186 ? 58.271 50.393 33.199 1.00 47.90 186 VAL A C 1
ATOM 1413 O O . VAL A 1 186 ? 59.415 50.778 33.479 1.00 48.92 186 VAL A O 1
ATOM 1417 N N . VAL A 1 187 ? 57.317 51.213 32.777 1.00 49.47 187 VAL A N 1
ATOM 1418 C CA . VAL A 1 187 ? 57.481 52.669 32.746 1.00 52.14 187 VAL A CA 1
ATOM 1419 C C . VAL A 1 187 ? 57.733 53.331 34.126 1.00 53.72 187 VAL A C 1
ATOM 1420 O O . VAL A 1 187 ? 58.433 54.350 34.223 1.00 53.46 187 VAL A O 1
ATOM 1432 N N . SER A 1 189 ? 59.370 51.922 36.652 1.00 57.95 189 SER A N 1
ATOM 1433 C CA . SER A 1 189 ? 60.639 51.410 37.190 1.00 58.35 189 SER A CA 1
ATOM 1434 C C . SER A 1 189 ? 61.793 52.388 36.999 1.00 58.71 189 SER A C 1
ATOM 1435 O O . SER A 1 189 ? 62.552 52.662 37.941 1.00 59.41 189 SER A O 1
ATOM 1438 N N . SER B 1 2 ? 48.051 29.080 -8.495 1.00 48.98 2 SER B N 1
ATOM 1439 C CA . SER B 1 2 ? 48.103 29.827 -9.790 1.00 48.19 2 SER B CA 1
ATOM 1440 C C . SER B 1 2 ? 48.387 31.321 -9.570 1.00 47.62 2 SER B C 1
ATOM 1441 O O . SER B 1 2 ? 48.045 31.910 -8.519 1.00 46.81 2 SER B O 1
ATOM 1444 N N . GLU B 1 3 ? 49.017 31.935 -10.573 1.00 46.68 3 GLU B N 1
ATOM 1445 C CA . GLU B 1 3 ? 49.309 33.364 -10.529 1.00 45.82 3 GLU B CA 1
ATOM 1446 C C . GLU B 1 3 ? 48.041 34.218 -10.614 1.00 43.97 3 GLU B C 1
ATOM 1447 O O . GLU B 1 3 ? 48.058 35.394 -10.216 1.00 43.94 3 GLU B O 1
ATOM 1453 N N . ARG B 1 4 ? 46.950 33.637 -11.098 1.00 41.87 4 ARG B N 1
ATOM 1454 C CA . ARG B 1 4 ? 45.683 34.366 -11.101 1.00 41.68 4 ARG B CA 1
ATOM 1455 C C . ARG B 1 4 ? 45.114 34.508 -9.696 1.00 40.35 4 ARG B C 1
ATOM 1456 O O . ARG B 1 4 ? 44.580 35.558 -9.354 1.00 39.93 4 ARG B O 1
ATOM 1464 N N . ARG B 1 5 ? 45.228 33.445 -8.894 1.00 40.31 5 ARG B N 1
ATOM 1465 C CA . ARG B 1 5 ? 44.777 33.463 -7.501 1.00 38.92 5 ARG B CA 1
ATOM 1466 C C . ARG B 1 5 ? 45.484 34.608 -6.754 1.00 38.28 5 ARG B C 1
ATOM 1467 O O . ARG B 1 5 ? 44.848 35.447 -6.101 1.00 39.12 5 ARG B O 1
ATOM 1475 N N . ASP B 1 6 ? 46.804 34.632 -6.855 1.00 38.42 6 ASP B N 1
ATOM 1476 C CA . ASP B 1 6 ? 47.668 35.682 -6.265 1.00 37.40 6 ASP B CA 1
ATOM 1477 C C . ASP B 1 6 ? 47.231 37.072 -6.754 1.00 36.18 6 ASP B C 1
ATOM 1478 O O . ASP B 1 6 ? 47.100 38.007 -5.977 1.00 35.11 6 ASP B O 1
ATOM 1483 N N . ALA B 1 7 ? 46.968 37.186 -8.061 1.00 35.09 7 ALA B N 1
ATOM 1484 C CA . ALA B 1 7 ? 46.598 38.470 -8.637 1.00 34.45 7 ALA B CA 1
ATOM 1485 C C . ALA B 1 7 ? 45.240 38.892 -8.100 1.00 34.11 7 ALA B C 1
ATOM 1486 O O . ALA B 1 7 ? 45.062 40.071 -7.718 1.00 33.70 7 ALA B O 1
ATOM 1488 N N . ILE B 1 8 ? 44.266 37.964 -8.116 1.00 33.02 8 ILE B N 1
ATOM 1489 C CA . ILE B 1 8 ? 42.966 38.200 -7.435 1.00 33.53 8 ILE B CA 1
ATOM 1490 C C . ILE B 1 8 ? 43.139 38.688 -5.975 1.00 32.96 8 ILE B C 1
ATOM 1491 O O . ILE B 1 8 ? 42.561 39.697 -5.502 1.00 32.35 8 ILE B O 1
ATOM 1496 N N . LEU B 1 9 ? 43.936 37.945 -5.244 1.00 33.05 9 LEU B N 1
ATOM 1497 C CA . LEU B 1 9 ? 44.176 38.301 -3.822 1.00 33.52 9 LEU B CA 1
ATOM 1498 C C . LEU B 1 9 ? 44.835 39.668 -3.646 1.00 32.58 9 LEU B C 1
ATOM 1499 O O . LEU B 1 9 ? 44.429 40.461 -2.783 1.00 34.25 9 LEU B O 1
ATOM 1504 N N . LYS B 1 10 ? 45.796 39.983 -4.495 1.00 32.57 10 LYS B N 1
ATOM 1505 C CA . LYS B 1 10 ? 46.430 41.311 -4.415 1.00 31.95 10 LYS B CA 1
ATOM 1506 C C . LYS B 1 10 ? 45.432 42.405 -4.679 1.00 31.20 10 LYS B C 1
ATOM 1507 O O . LYS B 1 10 ? 45.349 43.311 -3.928 1.00 29.56 10 LYS B O 1
ATOM 1513 N N . ALA B 1 11 ? 44.620 42.284 -5.740 1.00 31.53 11 ALA B N 1
ATOM 1514 C CA . ALA B 1 11 ? 43.547 43.237 -6.028 1.00 31.99 11 ALA B CA 1
ATOM 1515 C C . ALA B 1 11 ? 42.476 43.377 -4.891 1.00 31.78 11 ALA B C 1
ATOM 1516 O O . ALA B 1 11 ? 41.998 44.489 -4.556 1.00 32.63 11 ALA B O 1
ATOM 1518 N N . SER B 1 12 ? 42.107 42.248 -4.317 1.00 32.11 12 SER B N 1
ATOM 1519 C CA . SER B 1 12 ? 41.157 42.183 -3.167 1.00 32.23 12 SER B CA 1
ATOM 1520 C C . SER B 1 12 ? 41.696 42.988 -1.974 1.00 32.17 12 SER B C 1
ATOM 1521 O O . SER B 1 12 ? 40.953 43.702 -1.285 1.00 32.42 12 SER B O 1
ATOM 1524 N N . ALA B 1 13 ? 42.992 42.816 -1.693 1.00 31.93 13 ALA B N 1
ATOM 1525 C CA . ALA B 1 13 ? 43.642 43.599 -0.641 1.00 31.90 13 ALA B CA 1
ATOM 1526 C C . ALA B 1 13 ? 43.605 45.080 -0.995 1.00 31.86 13 ALA B C 1
ATOM 1527 O O . ALA B 1 13 ? 43.453 45.893 -0.096 1.00 32.74 13 ALA B O 1
ATOM 1529 N N . THR B 1 14 ? 43.765 45.454 -2.268 1.00 33.48 14 THR B N 1
ATOM 1530 C CA . THR B 1 14 ? 43.632 46.896 -2.589 1.00 36.30 14 THR B CA 1
ATOM 1531 C C . THR B 1 14 ? 42.164 47.363 -2.385 1.00 35.11 14 THR B C 1
ATOM 1532 O O . THR B 1 14 ? 41.929 48.424 -1.810 1.00 37.60 14 THR B O 1
ATOM 1536 N N . ALA B 1 15 ? 41.191 46.559 -2.803 1.00 35.92 15 ALA B N 1
ATOM 1537 C CA . ALA B 1 15 ? 39.734 46.915 -2.572 1.00 35.04 15 ALA B CA 1
ATOM 1538 C C . ALA B 1 15 ? 39.470 47.075 -1.084 1.00 35.51 15 ALA B C 1
ATOM 1539 O O . ALA B 1 15 ? 38.815 48.038 -0.631 1.00 36.60 15 ALA B O 1
ATOM 1541 N N . ILE B 1 16 ? 40.027 46.146 -0.299 1.00 35.22 16 ILE B N 1
ATOM 1542 C CA . ILE B 1 16 ? 39.847 46.201 1.132 1.00 34.44 16 ILE B CA 1
ATOM 1543 C C . ILE B 1 16 ? 40.448 47.498 1.670 1.00 35.58 16 ILE B C 1
ATOM 1544 O O . ILE B 1 16 ? 39.799 48.204 2.454 1.00 34.78 16 ILE B O 1
ATOM 1549 N N . ALA B 1 17 ? 41.668 47.804 1.235 1.00 36.29 17 ALA B N 1
ATOM 1550 C CA . ALA B 1 17 ? 42.453 48.912 1.783 1.00 39.00 17 ALA B CA 1
ATOM 1551 C C . ALA B 1 17 ? 41.799 50.301 1.615 1.00 40.92 17 ALA B C 1
ATOM 1552 O O . ALA B 1 17 ? 41.955 51.190 2.478 1.00 43.75 17 ALA B O 1
ATOM 1554 N N . GLN B 1 18 ? 41.061 50.452 0.526 1.00 40.90 18 GLN B N 1
ATOM 1555 C CA . GLN B 1 18 ? 40.572 51.721 0.024 1.00 42.19 18 GLN B CA 1
ATOM 1556 C C . GLN B 1 18 ? 39.081 51.983 0.317 1.00 40.88 18 GLN B C 1
ATOM 1557 O O . GLN B 1 18 ? 38.670 53.130 0.432 1.00 40.69 18 GLN B O 1
ATOM 1563 N N . ARG B 1 19 ? 38.318 50.905 0.447 1.00 40.14 19 ARG B N 1
ATOM 1564 C CA . ARG B 1 19 ? 36.862 50.921 0.497 1.00 39.78 19 ARG B CA 1
ATOM 1565 C C . ARG B 1 19 ? 36.435 50.491 1.872 1.00 39.13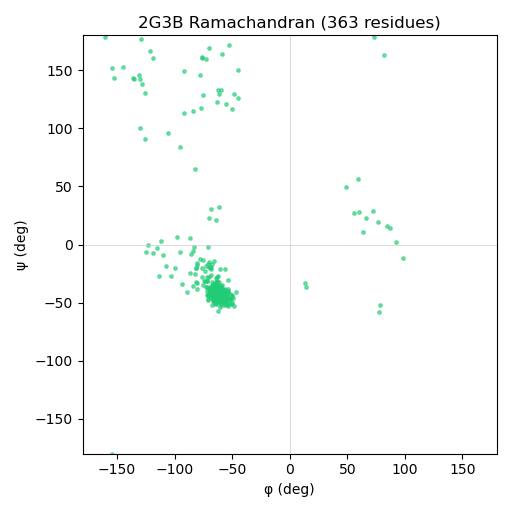 19 ARG B C 1
ATOM 1566 O O . ARG B 1 19 ? 35.350 50.868 2.357 1.00 37.42 19 ARG B O 1
ATOM 1574 N N . GLY B 1 20 ? 37.292 49.695 2.522 1.00 36.20 20 GLY B N 1
ATOM 1575 C CA . GLY B 1 20 ? 36.902 49.128 3.788 1.00 34.47 20 GLY B CA 1
ATOM 1576 C C . GLY B 1 20 ? 36.053 47.897 3.526 1.00 33.27 20 GLY B C 1
ATOM 1577 O O . GLY B 1 20 ? 35.565 47.670 2.409 1.00 31.95 20 GLY B O 1
ATOM 1578 N N . ILE B 1 21 ? 35.909 47.086 4.564 1.00 31.79 21 ILE B N 1
ATOM 1579 C CA . ILE B 1 21 ? 35.272 45.780 4.441 1.00 31.28 21 ILE B CA 1
ATOM 1580 C C . ILE B 1 21 ? 33.778 45.881 4.535 1.00 31.13 21 ILE B C 1
ATOM 1581 O O . ILE B 1 21 ? 33.063 45.125 3.882 1.00 31.03 21 ILE B O 1
ATOM 1586 N N . ARG B 1 22 ? 33.294 46.791 5.367 1.00 31.20 22 ARG B N 1
ATOM 1587 C CA . ARG B 1 22 ? 31.865 46.892 5.540 1.00 31.05 22 ARG B CA 1
ATOM 1588 C C . ARG B 1 22 ? 31.151 47.262 4.207 1.00 31.30 22 ARG B C 1
ATOM 1589 O O . ARG B 1 22 ? 31.559 48.187 3.470 1.00 30.67 22 ARG B O 1
ATOM 1597 N N . GLY B 1 23 ? 30.119 46.498 3.846 1.00 31.48 23 GLY B N 1
ATOM 1598 C CA . GLY B 1 23 ? 29.483 46.675 2.529 1.00 32.24 23 GLY B CA 1
ATOM 1599 C C . GLY B 1 23 ? 30.350 46.387 1.293 1.00 33.90 23 GLY B C 1
ATOM 1600 O O . GLY B 1 23 ? 29.952 46.697 0.147 1.00 32.23 23 GLY B O 1
ATOM 1601 N N . LEU B 1 24 ? 31.534 45.788 1.495 1.00 32.72 24 LEU B N 1
ATOM 1602 C CA . LEU B 1 24 ? 32.285 45.278 0.357 1.00 34.04 24 LEU B CA 1
ATOM 1603 C C . LEU B 1 24 ? 31.646 43.998 -0.116 1.00 34.56 24 LEU B C 1
ATOM 1604 O O . LEU B 1 24 ? 31.486 43.082 0.674 1.00 35.45 24 LEU B O 1
ATOM 1609 N N . ARG B 1 25 ? 31.359 43.895 -1.409 1.00 34.04 25 ARG B N 1
ATOM 1610 C CA . ARG B 1 25 ? 30.782 42.664 -1.917 1.00 34.28 25 ARG B CA 1
ATOM 1611 C C . ARG B 1 25 ? 31.633 41.979 -2.964 1.00 32.81 25 ARG B C 1
ATOM 1612 O O . ARG B 1 25 ? 32.540 42.591 -3.535 1.00 31.54 25 ARG B O 1
ATOM 1620 N N . VAL B 1 26 ? 31.370 40.683 -3.151 1.00 30.22 26 VAL B N 1
ATOM 1621 C CA . VAL B 1 26 ? 32.145 39.865 -4.069 1.00 30.36 26 VAL B CA 1
ATOM 1622 C C . VAL B 1 26 ? 32.164 40.520 -5.441 1.00 28.11 26 VAL B C 1
ATOM 1623 O O . VAL B 1 26 ? 33.224 40.594 -6.051 1.00 29.13 26 VAL B O 1
ATOM 1627 N N . ASN B 1 27 ? 31.027 41.071 -5.895 1.00 28.26 27 ASN B N 1
ATOM 1628 C CA . ASN B 1 27 ? 30.982 41.637 -7.264 1.00 29.13 27 ASN B CA 1
ATOM 1629 C C . ASN B 1 27 ? 31.900 42.844 -7.384 1.00 28.78 27 ASN B C 1
ATOM 1630 O O . ASN B 1 27 ? 32.459 43.076 -8.451 1.00 28.00 27 ASN B O 1
ATOM 1635 N N . ASP B 1 28 ? 32.018 43.608 -6.290 1.00 29.28 28 ASP B N 1
ATOM 1636 C CA . ASP B 1 28 ? 32.947 44.759 -6.192 1.00 30.77 28 ASP B CA 1
ATOM 1637 C C . ASP B 1 28 ? 34.360 44.250 -6.333 1.00 29.89 28 ASP B C 1
ATOM 1638 O O . ASP B 1 28 ? 35.190 44.837 -7.040 1.00 31.97 28 ASP B O 1
ATOM 1643 N N . VAL B 1 29 ? 34.655 43.202 -5.579 1.00 28.68 29 VAL B N 1
ATOM 1644 C CA . VAL B 1 29 ? 36.007 42.614 -5.610 1.00 28.36 29 VAL B CA 1
ATOM 1645 C C . VAL B 1 29 ? 36.285 42.083 -7.024 1.00 27.81 29 VAL B C 1
ATOM 1646 O O . VAL B 1 29 ? 37.354 42.358 -7.606 1.00 28.59 29 VAL B O 1
ATOM 1650 N N . ALA B 1 30 ? 35.298 41.370 -7.583 1.00 26.03 30 ALA B N 1
ATOM 1651 C CA . ALA B 1 30 ? 35.412 40.750 -8.903 1.00 26.47 30 ALA B CA 1
ATOM 1652 C C . ALA B 1 30 ? 35.786 41.816 -9.906 1.00 27.95 30 ALA B C 1
ATOM 1653 O O . ALA B 1 30 ? 36.647 41.600 -10.752 1.00 27.97 30 ALA B O 1
ATOM 1655 N N . GLU B 1 31 ? 35.185 42.997 -9.774 1.00 28.26 31 GLU B N 1
ATOM 1656 C CA . GLU B 1 31 ? 35.434 44.083 -10.685 1.00 31.07 31 GLU B CA 1
ATOM 1657 C C . GLU B 1 31 ? 36.909 44.554 -10.609 1.00 30.80 31 GLU B C 1
ATOM 1658 O O . GLU B 1 31 ? 37.560 44.705 -11.632 1.00 31.68 31 GLU B O 1
ATOM 1664 N N . VAL B 1 32 ? 37.456 44.702 -9.408 1.00 30.61 32 VAL B N 1
ATOM 1665 C CA . VAL B 1 32 ? 38.840 45.118 -9.235 1.00 31.09 32 VAL B CA 1
ATOM 1666 C C . VAL B 1 32 ? 39.832 43.989 -9.640 1.00 30.73 32 VAL B C 1
ATOM 1667 O O . VAL B 1 32 ? 40.965 44.274 -10.015 1.00 31.17 32 VAL B O 1
ATOM 1671 N N . ALA B 1 33 ? 39.434 42.727 -9.459 1.00 28.89 33 ALA B N 1
ATOM 1672 C CA . ALA B 1 33 ? 40.289 41.577 -9.720 1.00 28.11 33 ALA B CA 1
ATOM 1673 C C . ALA B 1 33 ? 40.339 41.227 -11.209 1.00 29.27 33 ALA B C 1
ATOM 1674 O O . ALA B 1 33 ? 41.218 40.502 -11.655 1.00 30.63 33 ALA B O 1
ATOM 1676 N N . GLY B 1 34 ? 39.402 41.763 -11.979 1.00 28.58 34 GLY B N 1
ATOM 1677 C CA . GLY B 1 34 ? 39.355 41.553 -13.421 1.00 30.15 34 GLY B CA 1
ATOM 1678 C C . GLY B 1 34 ? 38.823 40.175 -13.784 1.00 30.75 34 GLY B C 1
ATOM 1679 O O . GLY B 1 34 ? 39.092 39.682 -14.877 1.00 29.16 34 GLY B O 1
ATOM 1680 N N . VAL B 1 35 ? 38.129 39.533 -12.839 1.00 30.39 35 VAL B N 1
ATOM 1681 C CA . VAL B 1 35 ? 37.431 38.230 -13.107 1.00 30.68 35 VAL B CA 1
ATOM 1682 C C . VAL B 1 35 ? 35.901 38.331 -12.817 1.00 30.12 35 VAL B C 1
ATOM 1683 O O . VAL B 1 35 ? 35.454 39.257 -12.141 1.00 30.35 35 VAL B O 1
ATOM 1687 N N . SER B 1 36 ? 35.117 37.357 -13.265 1.00 28.17 36 SER B N 1
ATOM 1688 C CA . SER B 1 36 ? 33.699 37.375 -12.958 1.00 26.01 36 SER B CA 1
ATOM 1689 C C . SER B 1 36 ? 33.460 36.940 -11.505 1.00 25.87 36 SER B C 1
ATOM 1690 O O . SER B 1 36 ? 34.310 36.275 -10.908 1.00 21.86 36 SER B O 1
ATOM 1693 N N . PRO B 1 37 ? 32.255 37.272 -10.943 1.00 25.93 37 PRO B N 1
ATOM 1694 C CA . PRO B 1 37 ? 31.947 36.724 -9.624 1.00 25.29 37 PRO B CA 1
ATOM 1695 C C . PRO B 1 37 ? 31.952 35.176 -9.654 1.00 23.52 37 PRO B C 1
ATOM 1696 O O . PRO B 1 37 ? 32.412 34.565 -8.703 1.00 23.60 37 PRO B O 1
ATOM 1700 N N . GLY B 1 38 ? 31.490 34.554 -10.729 1.00 23.25 38 GLY B N 1
ATOM 1701 C CA . GLY B 1 38 ? 31.513 33.070 -10.830 1.00 23.20 38 GLY B CA 1
ATOM 1702 C C . GLY B 1 38 ? 32.914 32.473 -10.671 1.00 24.79 38 GLY B C 1
ATOM 1703 O O . GLY B 1 38 ? 33.096 31.510 -9.937 1.00 23.20 38 GLY B O 1
ATOM 1704 N N . LEU B 1 39 ? 33.921 33.061 -11.352 1.00 26.43 39 LEU B N 1
ATOM 1705 C CA . LEU B 1 39 ? 35.328 32.596 -11.234 1.00 28.73 39 LEU B CA 1
ATOM 1706 C C . LEU B 1 39 ? 35.834 32.822 -9.811 1.00 30.50 39 LEU B C 1
ATOM 1707 O O . LEU B 1 39 ? 36.513 31.954 -9.199 1.00 30.37 39 LEU B O 1
ATOM 1712 N N . LEU B 1 40 ? 35.473 33.980 -9.253 1.00 30.77 40 LEU B N 1
ATOM 1713 C CA . LEU B 1 40 ? 35.872 34.286 -7.908 1.00 33.57 40 LEU B CA 1
ATOM 1714 C C . LEU B 1 40 ? 35.299 33.266 -6.936 1.00 34.55 40 LEU B C 1
ATOM 1715 O O . LEU B 1 40 ? 36.051 32.723 -6.133 1.00 35.65 40 LEU B O 1
ATOM 1720 N N . TYR B 1 41 ? 34.000 32.950 -7.016 1.00 33.65 41 TYR B N 1
ATOM 1721 C CA . TYR B 1 41 ? 33.456 31.880 -6.177 1.00 35.46 41 TYR B CA 1
ATOM 1722 C C . TYR B 1 41 ? 34.066 30.514 -6.487 1.00 35.40 41 TYR B C 1
ATOM 1723 O O . TYR B 1 41 ? 34.121 29.624 -5.613 1.00 35.12 41 TYR B O 1
ATOM 1732 N N . TYR B 1 42 ? 34.440 30.311 -7.745 1.00 34.91 42 TYR B N 1
ATOM 1733 C CA . TYR B 1 42 ? 35.132 29.085 -8.077 1.00 35.84 42 TYR B CA 1
ATOM 1734 C C . TYR B 1 42 ? 36.432 28.962 -7.263 1.00 35.51 42 TYR B C 1
ATOM 1735 O O . TYR B 1 42 ? 36.659 27.902 -6.719 1.00 35.89 42 TYR B O 1
ATOM 1744 N N . HIS B 1 43 ? 37.261 30.019 -7.197 1.00 34.63 43 HIS B N 1
ATOM 1745 C CA . HIS B 1 43 ? 38.507 30.006 -6.417 1.00 35.01 43 HIS B CA 1
ATOM 1746 C C . HIS B 1 43 ? 38.243 29.973 -4.893 1.00 34.85 43 HIS B C 1
ATOM 1747 O O . HIS B 1 43 ? 38.949 29.248 -4.165 1.00 33.23 43 HIS B O 1
ATOM 1754 N N . PHE B 1 44 ? 37.243 30.734 -4.402 1.00 33.71 44 PHE B N 1
ATOM 1755 C CA . PHE B 1 44 ? 37.127 31.003 -2.941 1.00 33.96 44 PHE B CA 1
ATOM 1756 C C . PHE B 1 44 ? 35.836 30.618 -2.226 1.00 34.52 44 PHE B C 1
ATOM 1757 O O . PHE B 1 44 ? 35.724 30.860 -1.018 1.00 33.64 44 PHE B O 1
ATOM 1765 N N . LYS B 1 45 ? 34.882 30.067 -2.989 1.00 34.39 45 LYS B N 1
ATOM 1766 C CA . LYS B 1 45 ? 33.608 29.503 -2.484 1.00 35.94 45 LYS B CA 1
ATOM 1767 C C . LYS B 1 45 ? 32.585 30.581 -2.144 1.00 35.69 45 LYS B C 1
ATOM 1768 O O . LYS B 1 45 ? 31.483 30.583 -2.692 1.00 33.40 45 LYS B O 1
ATOM 1774 N N . ASP B 1 46 ? 32.939 31.499 -1.247 1.00 34.98 46 ASP B N 1
ATOM 1775 C CA . ASP B 1 46 ? 31.978 32.533 -0.833 1.00 35.15 46 ASP B CA 1
ATOM 1776 C C . ASP B 1 46 ? 32.700 33.757 -0.341 1.00 34.59 46 ASP B C 1
ATOM 1777 O O . ASP B 1 46 ? 33.944 33.771 -0.343 1.00 34.25 46 ASP B O 1
ATOM 1782 N N . ARG B 1 47 ? 31.947 34.781 0.073 1.00 34.59 47 ARG B N 1
ATOM 1783 C CA . ARG B 1 47 ? 32.570 36.039 0.496 1.00 35.30 47 ARG B CA 1
ATOM 1784 C C . ARG B 1 47 ? 33.555 35.863 1.646 1.00 34.93 47 ARG B C 1
ATOM 1785 O O . ARG B 1 47 ? 34.659 36.448 1.627 1.00 32.67 47 ARG B O 1
ATOM 1793 N N . ILE B 1 48 ? 33.187 35.061 2.651 1.00 34.78 48 ILE B N 1
ATOM 1794 C CA . ILE B 1 48 ? 34.128 34.844 3.783 1.00 35.41 48 ILE B CA 1
ATOM 1795 C C . ILE B 1 48 ? 35.368 34.075 3.337 1.00 34.26 48 ILE B C 1
ATOM 1796 O O . ILE B 1 48 ? 36.431 34.364 3.795 1.00 34.54 48 ILE B O 1
ATOM 1801 N N . GLY B 1 49 ? 35.208 33.104 2.445 1.00 33.41 49 GLY B N 1
ATOM 1802 C CA . GLY B 1 49 ? 36.332 32.363 1.895 1.00 32.64 49 GLY B CA 1
ATOM 1803 C C . GLY B 1 49 ? 37.289 33.320 1.213 1.00 31.50 49 GLY B C 1
ATOM 1804 O O . GLY B 1 49 ? 38.507 33.233 1.403 1.00 31.91 49 GLY B O 1
ATOM 1805 N N . LEU B 1 50 ? 36.742 34.261 0.456 1.00 31.91 50 LEU B N 1
ATOM 1806 C CA . LEU B 1 50 ? 37.538 35.312 -0.170 1.00 32.49 50 LEU B CA 1
ATOM 1807 C C . LEU B 1 50 ? 38.288 36.199 0.835 1.00 33.07 50 LEU B C 1
ATOM 1808 O O . LEU B 1 50 ? 39.494 36.430 0.693 1.00 31.61 50 LEU B O 1
ATOM 1813 N N . LEU B 1 51 ? 37.588 36.659 1.875 1.00 32.92 51 LEU B N 1
ATOM 1814 C CA . LEU B 1 51 ? 38.225 37.534 2.849 1.00 33.67 51 LEU B CA 1
ATOM 1815 C C . LEU B 1 51 ? 39.311 36.782 3.614 1.00 33.80 51 LEU B C 1
ATOM 1816 O O . LEU B 1 51 ? 40.391 37.352 3.874 1.00 32.93 51 LEU B O 1
ATOM 1821 N N . GLU B 1 52 ? 39.033 35.523 3.928 1.00 32.76 52 GLU B N 1
ATOM 1822 C CA . GLU B 1 52 ? 40.004 34.695 4.609 1.00 33.47 52 GLU B CA 1
ATOM 1823 C C . GLU B 1 52 ? 41.214 34.381 3.755 1.00 33.01 52 GLU B C 1
ATOM 1824 O O . GLU B 1 52 ? 42.334 34.446 4.250 1.00 32.98 52 GLU B O 1
ATOM 1830 N N . ALA B 1 53 ? 41.010 34.098 2.463 1.00 31.19 53 ALA B N 1
ATOM 1831 C CA . ALA B 1 53 ? 42.154 33.974 1.536 1.00 30.72 53 ALA B CA 1
ATOM 1832 C C . ALA B 1 53 ? 42.983 35.280 1.446 1.00 30.28 53 ALA B C 1
ATOM 1833 O O . ALA B 1 53 ? 44.210 35.259 1.454 1.00 29.85 53 ALA B O 1
ATOM 1835 N N . ALA B 1 54 ? 42.321 36.419 1.433 1.00 29.22 54 ALA B N 1
ATOM 1836 C CA . ALA B 1 54 ? 42.998 37.694 1.384 1.00 29.87 54 ALA B CA 1
ATOM 1837 C C . ALA B 1 54 ? 43.753 37.989 2.696 1.00 30.74 54 ALA B C 1
ATOM 1838 O O . ALA B 1 54 ? 44.907 38.436 2.702 1.00 29.66 54 ALA B O 1
ATOM 1840 N N . LEU B 1 55 ? 43.131 37.667 3.816 1.00 30.64 55 LEU B N 1
ATOM 1841 C CA . LEU B 1 55 ? 43.815 37.776 5.098 1.00 32.33 55 LEU B CA 1
ATOM 1842 C C . LEU B 1 55 ? 45.083 36.902 5.136 1.00 31.73 55 LEU B C 1
ATOM 1843 O O . LEU B 1 55 ? 46.132 37.384 5.551 1.00 31.84 55 LEU B O 1
ATOM 1848 N N . ASN B 1 56 ? 45.015 35.666 4.630 1.00 31.43 56 ASN B N 1
ATOM 1849 C CA . ASN B 1 56 ? 46.202 34.793 4.614 1.00 32.17 56 ASN B CA 1
ATOM 1850 C C . ASN B 1 56 ? 47.313 35.301 3.704 1.00 31.47 56 ASN B C 1
ATOM 1851 O O . ASN B 1 56 ? 48.531 35.241 4.058 1.00 31.65 56 ASN B O 1
ATOM 1856 N N . TYR B 1 57 ? 46.908 35.831 2.546 1.00 30.20 57 TYR B N 1
ATOM 1857 C CA . TYR B 1 57 ? 47.823 36.425 1.591 1.00 30.18 57 TYR B CA 1
ATOM 1858 C C . TYR B 1 57 ? 48.580 37.613 2.203 1.00 29.57 57 TYR B C 1
ATOM 1859 O O . TYR B 1 57 ? 49.775 37.757 1.974 1.00 29.52 57 TYR B O 1
ATOM 1868 N N . ILE B 1 58 ? 47.853 38.522 2.855 1.00 28.49 58 ILE B N 1
ATOM 1869 C CA . ILE B 1 58 ? 48.403 39.728 3.482 1.00 31.21 58 ILE B CA 1
ATOM 1870 C C . ILE B 1 58 ? 49.316 39.351 4.670 1.00 31.01 58 ILE B C 1
ATOM 1871 O O . ILE B 1 58 ? 50.421 39.930 4.840 1.00 31.50 58 ILE B O 1
ATOM 1876 N N . ASN B 1 59 ? 48.885 38.352 5.450 1.00 30.56 59 ASN B N 1
ATOM 1877 C CA . ASN B 1 59 ? 49.706 37.805 6.572 1.00 31.15 59 ASN B CA 1
ATOM 1878 C C . ASN B 1 59 ? 51.065 37.297 6.038 1.00 31.99 59 ASN B C 1
ATOM 1879 O O . ASN B 1 59 ? 52.094 37.554 6.643 1.00 33.05 59 ASN B O 1
ATOM 1884 N N . ASP B 1 60 ? 51.051 36.590 4.906 1.00 32.11 60 ASP B N 1
ATOM 1885 C CA . ASP B 1 60 ? 52.284 36.018 4.315 1.00 33.89 60 ASP B CA 1
ATOM 1886 C C . ASP B 1 60 ? 53.277 37.099 3.898 1.00 33.93 60 ASP B C 1
ATOM 1887 O O . ASP B 1 60 ? 54.473 36.945 4.087 1.00 34.35 60 ASP B O 1
ATOM 1892 N N . ARG B 1 61 ? 52.772 38.178 3.325 1.00 34.27 61 ARG B N 1
ATOM 1893 C CA . ARG B 1 61 ? 53.612 39.322 2.915 1.00 35.56 61 ARG B CA 1
ATOM 1894 C C . ARG B 1 61 ? 54.163 40.018 4.151 1.00 35.09 61 ARG B C 1
ATOM 1895 O O . ARG B 1 61 ? 55.298 40.452 4.170 1.00 35.26 61 ARG B O 1
ATOM 1903 N N . ALA B 1 62 ? 53.345 40.125 5.189 1.00 33.08 62 ALA B N 1
ATOM 1904 C CA . ALA B 1 62 ? 53.738 40.737 6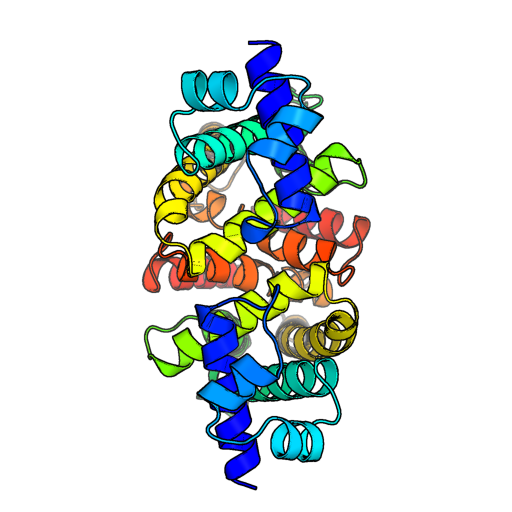.448 1.00 32.60 62 ALA B CA 1
ATOM 1905 C C . ALA B 1 62 ? 54.855 39.965 7.119 1.00 32.67 62 ALA B C 1
ATOM 1906 O O . ALA B 1 62 ? 55.779 40.553 7.684 1.00 32.52 62 ALA B O 1
ATOM 1908 N N . ARG B 1 63 ? 54.724 38.650 7.110 1.00 32.68 63 ARG B N 1
ATOM 1909 C CA . ARG B 1 63 ? 55.693 37.761 7.671 1.00 35.12 63 ARG B CA 1
ATOM 1910 C C . ARG B 1 63 ? 57.046 37.962 6.952 1.00 35.27 63 ARG B C 1
ATOM 1911 O O . ARG B 1 63 ? 58.088 38.048 7.600 1.00 35.19 63 ARG B O 1
ATOM 1919 N N . ALA B 1 64 ? 57.004 38.074 5.630 1.00 36.21 64 ALA B N 1
ATOM 1920 C CA . ALA B 1 64 ? 58.203 38.422 4.833 1.00 36.61 64 ALA B CA 1
ATOM 1921 C C . ALA B 1 64 ? 58.873 39.741 5.282 1.00 37.59 64 ALA B C 1
ATOM 1922 O O . ALA B 1 64 ? 60.085 39.773 5.555 1.00 35.35 64 ALA B O 1
ATOM 1924 N N . TYR B 1 65 ? 58.072 40.812 5.371 1.00 37.78 65 TYR B N 1
ATOM 1925 C CA . TYR B 1 65 ? 58.536 42.136 5.812 1.00 38.60 65 TYR B CA 1
ATOM 1926 C C . TYR B 1 65 ? 59.184 42.094 7.191 1.00 38.15 65 TYR B C 1
ATOM 1927 O O . TYR B 1 65 ? 60.154 42.803 7.444 1.00 38.20 65 TYR B O 1
ATOM 1936 N N . ARG B 1 66 ? 58.629 41.294 8.088 1.00 36.16 66 ARG B N 1
ATOM 1937 C CA . ARG B 1 66 ? 59.174 41.173 9.435 1.00 36.66 66 ARG B CA 1
ATOM 1938 C C . ARG B 1 66 ? 60.405 40.282 9.491 1.00 36.98 66 ARG B C 1
ATOM 1939 O O . ARG B 1 66 ? 61.028 40.187 10.543 1.00 34.69 66 ARG B O 1
ATOM 1947 N N . SER B 1 67 ? 60.666 39.553 8.413 1.00 38.76 67 SER B N 1
ATOM 1948 C CA . SER B 1 67 ? 61.771 38.582 8.460 1.00 41.78 67 SER B CA 1
ATOM 1949 C C . SER B 1 67 ? 62.908 38.935 7.500 1.00 43.75 67 SER B C 1
ATOM 1950 O O . SER B 1 67 ? 63.942 38.264 7.497 1.00 44.66 67 SER B O 1
ATOM 1953 N N . GLU B 1 68 ? 62.709 40.002 6.733 1.00 45.91 68 GLU B N 1
ATOM 1954 C CA . GLU B 1 68 ? 63.696 40.611 5.858 1.00 48.82 68 GLU B CA 1
ATOM 1955 C C . GLU B 1 68 ? 64.976 40.853 6.615 1.00 50.09 68 GLU B C 1
ATOM 1956 O O . GLU B 1 68 ? 64.994 41.651 7.559 1.00 50.03 68 GLU B O 1
ATOM 1962 N N . GLY B 1 69 ? 66.043 40.179 6.192 1.00 51.96 69 GLY B N 1
ATOM 1963 C CA . GLY B 1 69 ? 67.357 40.397 6.764 1.00 53.75 69 GLY B CA 1
ATOM 1964 C C . GLY B 1 69 ? 67.641 39.559 7.989 1.00 55.07 69 GLY B C 1
ATOM 1965 O O . GLY B 1 69 ? 68.576 39.856 8.715 1.00 56.17 69 GLY B O 1
ATOM 1966 N N . GLU B 1 70 ? 66.824 38.535 8.223 1.00 55.44 70 GLU B N 1
ATOM 1967 C CA . GLU B 1 70 ? 67.089 37.467 9.175 1.00 57.52 70 GLU B CA 1
ATOM 1968 C C . GLU B 1 70 ? 68.538 36.991 9.013 1.00 58.18 70 GLU B C 1
ATOM 1969 O O . GLU B 1 70 ? 69.070 37.034 7.904 1.00 58.25 70 GLU B O 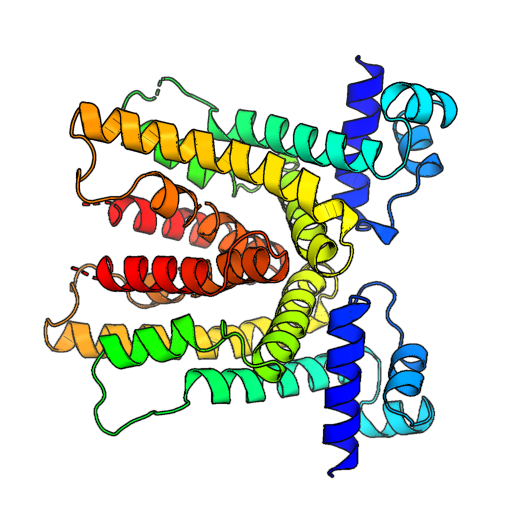1
ATOM 1975 N N . GLY B 1 71 ? 69.147 36.511 10.100 1.00 59.04 71 GLY B N 1
ATOM 1976 C CA . GLY B 1 71 ? 70.547 36.044 10.102 1.00 60.43 71 GLY B CA 1
ATOM 1977 C C . GLY B 1 71 ? 70.790 35.023 11.204 1.00 61.02 71 GLY B C 1
ATOM 1978 O O . GLY B 1 71 ? 70.112 35.041 12.239 1.00 61.84 71 GLY B O 1
ATOM 1979 N N . SER B 1 72 ? 71.753 34.130 10.991 1.00 61.11 72 SER B N 1
ATOM 1980 C CA . SER B 1 72 ? 71.999 33.041 11.939 1.00 61.24 72 SER B CA 1
ATOM 1981 C C . SER B 1 72 ? 72.438 33.576 13.305 1.00 61.03 72 SER B C 1
ATOM 1982 O O . SER B 1 72 ? 73.445 34.303 13.408 1.00 60.79 72 SER B O 1
ATOM 1985 N N . GLY B 1 73 ? 71.681 33.210 14.342 1.00 60.49 73 GLY B N 1
ATOM 1986 C CA . GLY B 1 73 ? 71.986 33.629 15.712 1.00 59.72 73 GLY B CA 1
ATOM 1987 C C . GLY B 1 73 ? 71.994 35.142 15.848 1.00 59.29 73 GLY B C 1
ATOM 1988 O O . GLY B 1 73 ? 73.006 35.741 16.265 1.00 59.52 73 GLY B O 1
ATOM 1989 N N . ASP B 1 74 ? 70.871 35.760 15.469 1.00 58.31 74 ASP B N 1
ATOM 1990 C CA . ASP B 1 74 ? 70.688 37.212 15.583 1.00 56.85 74 ASP B CA 1
ATOM 1991 C C . ASP B 1 74 ? 70.367 37.533 17.027 1.00 54.98 74 ASP B C 1
ATOM 1992 O O . ASP B 1 74 ? 69.688 36.749 17.689 1.00 56.00 74 ASP B O 1
ATOM 1997 N N . SER B 1 75 ? 70.815 38.679 17.516 1.00 52.47 75 SER B N 1
ATOM 1998 C CA . SER B 1 75 ? 70.500 39.076 18.882 1.00 50.26 75 SER B CA 1
ATOM 1999 C C . SER B 1 75 ? 68.988 39.172 19.144 1.00 48.92 75 SER B C 1
ATOM 2000 O O . SER B 1 75 ? 68.176 39.223 18.202 1.00 47.36 75 SER B O 1
ATOM 2003 N N . ALA B 1 76 ? 68.621 39.193 20.426 1.00 47.15 76 ALA B N 1
ATOM 2004 C CA . ALA B 1 76 ? 67.253 39.508 20.822 1.00 45.29 76 ALA B CA 1
ATOM 2005 C C . ALA B 1 76 ? 66.833 40.871 20.267 1.00 44.32 76 ALA B C 1
ATOM 2006 O O . ALA B 1 76 ? 65.745 40.990 19.689 1.00 43.99 76 ALA B O 1
ATOM 2008 N N . ARG B 1 77 ? 67.688 41.885 20.448 1.00 42.13 77 ARG B N 1
ATOM 2009 C CA . ARG B 1 77 ? 67.417 43.241 19.943 1.00 41.44 77 ARG B CA 1
ATOM 2010 C C . ARG B 1 77 ? 67.070 43.214 18.472 1.00 40.72 77 ARG B C 1
ATOM 2011 O O . ARG B 1 77 ? 66.061 43.821 18.059 1.00 40.04 77 ARG B O 1
ATOM 2019 N N . ASP B 1 78 ? 67.883 42.472 17.715 1.00 39.94 78 ASP B N 1
ATOM 2020 C CA . ASP B 1 78 ? 67.747 42.339 16.275 1.00 39.95 78 ASP B CA 1
ATOM 2021 C C . ASP B 1 78 ? 66.412 41.702 15.946 1.00 38.96 78 ASP B C 1
ATOM 2022 O O . ASP B 1 78 ? 65.704 42.186 15.082 1.00 37.88 78 ASP B O 1
ATOM 2027 N N . ARG B 1 79 ? 66.066 40.622 16.655 1.00 37.99 79 ARG B N 1
ATOM 2028 C CA . ARG B 1 79 ? 64.793 39.942 16.434 1.00 37.02 79 ARG B CA 1
ATOM 2029 C C . ARG B 1 79 ? 63.633 40.822 16.775 1.00 35.91 79 ARG B C 1
ATOM 2030 O O . ARG B 1 79 ? 62.707 40.886 15.978 1.00 35.50 79 ARG B O 1
ATOM 2038 N N . LEU B 1 80 ? 63.671 41.503 17.925 1.00 35.17 80 LEU B N 1
ATOM 2039 C CA . LEU B 1 80 ? 62.544 42.381 18.315 1.00 36.72 80 LEU B CA 1
ATOM 2040 C C . LEU B 1 80 ? 62.363 43.522 17.319 1.00 36.38 80 LEU B C 1
ATOM 2041 O O . LEU B 1 80 ? 61.240 43.887 16.924 1.00 34.06 80 LEU B O 1
ATOM 2046 N N . THR B 1 81 ? 63.489 44.082 16.905 1.00 33.81 81 THR B N 1
ATOM 2047 C CA . THR B 1 81 ? 63.458 45.229 16.015 1.00 34.21 81 THR B CA 1
ATOM 2048 C C . THR B 1 81 ? 62.848 44.870 14.654 1.00 33.84 81 THR B C 1
ATOM 2049 O O . THR B 1 81 ? 62.000 45.603 14.166 1.00 33.79 81 THR B O 1
ATOM 2053 N N . ARG B 1 82 ? 63.256 43.753 14.057 1.00 35.20 82 ARG B N 1
ATOM 2054 C CA . ARG B 1 82 ? 62.743 43.375 12.727 1.00 36.40 82 ARG B CA 1
ATOM 2055 C C . ARG B 1 82 ? 61.255 43.100 12.770 1.00 35.59 82 ARG B C 1
ATOM 2056 O O . ARG B 1 82 ? 60.493 43.478 11.872 1.00 35.19 82 ARG B O 1
ATOM 2064 N N . SER B 1 83 ? 60.841 42.411 13.807 1.00 35.14 83 SER B N 1
ATOM 2065 C CA . SER B 1 83 ? 59.445 41.995 13.924 1.00 35.47 83 SER B CA 1
ATOM 2066 C C . SER B 1 83 ? 58.487 43.151 14.315 1.00 35.18 83 SER B C 1
ATOM 2067 O O . SER B 1 83 ? 57.291 43.186 13.881 1.00 34.73 83 SER B O 1
ATOM 2070 N N . LEU B 1 84 ? 58.982 44.075 15.143 1.00 31.46 84 LEU B N 1
ATOM 2071 C CA . LEU B 1 84 ? 58.173 45.206 15.563 1.00 31.62 84 LEU B CA 1
ATOM 2072 C C . LEU B 1 84 ? 58.117 46.374 14.547 1.00 32.19 84 LEU B C 1
ATOM 2073 O O . LEU B 1 84 ? 57.128 47.144 14.490 1.00 34.09 84 LEU B O 1
ATOM 2078 N N . LEU B 1 85 ? 59.196 46.562 13.808 1.00 32.16 85 LEU B N 1
ATOM 2079 C CA . LEU B 1 85 ? 59.320 47.702 12.896 1.00 33.11 85 LEU B CA 1
ATOM 2080 C C . LEU B 1 85 ? 59.011 47.319 11.468 1.00 32.82 85 LEU B C 1
ATOM 2081 O O . LEU B 1 85 ? 58.682 48.176 10.703 1.00 34.28 85 LEU B O 1
ATOM 2086 N N . GLY B 1 86 ? 59.075 46.027 11.141 1.00 33.43 86 GLY B N 1
ATOM 2087 C CA . GLY B 1 86 ? 59.030 45.535 9.754 1.00 32.96 86 GLY B CA 1
ATOM 2088 C C . GLY B 1 86 ? 57.867 46.008 8.935 1.00 33.11 86 GLY B C 1
ATOM 2089 O O . GLY B 1 86 ? 57.968 46.192 7.722 1.00 34.02 86 GLY B O 1
ATOM 2090 N N . GLU B 1 87 ? 56.749 46.243 9.606 1.00 34.00 87 GLU B N 1
ATOM 2091 C CA . GLU B 1 87 ? 55.490 46.581 8.899 1.00 34.20 87 GLU B CA 1
ATOM 2092 C C . GLU B 1 87 ? 55.168 48.082 8.826 1.00 34.62 87 GLU B C 1
ATOM 2093 O O . GLU B 1 87 ? 54.121 48.505 8.301 1.00 34.77 87 GLU B O 1
ATOM 2099 N N . ILE B 1 88 ? 56.114 48.898 9.279 1.00 33.92 88 ILE B N 1
ATOM 2100 C CA . ILE B 1 88 ? 55.942 50.325 9.249 1.00 33.12 88 ILE B CA 1
ATOM 2101 C C . ILE B 1 88 ? 57.179 50.867 8.500 1.00 34.63 88 ILE B C 1
ATOM 2102 O O . ILE B 1 88 ? 58.223 51.109 9.076 1.00 34.32 88 ILE B O 1
ATOM 2107 N N . GLN B 1 89 ? 57.029 50.991 7.195 1.00 36.11 89 GLN B N 1
ATOM 2108 C CA . GLN B 1 89 ? 58.080 51.479 6.296 1.00 37.34 89 GLN B CA 1
ATOM 2109 C C . GLN B 1 89 ? 57.406 52.284 5.215 1.00 37.98 89 GLN B C 1
ATOM 2110 O O . GLN B 1 89 ? 56.257 52.036 4.874 1.00 37.75 89 GLN B O 1
ATOM 2116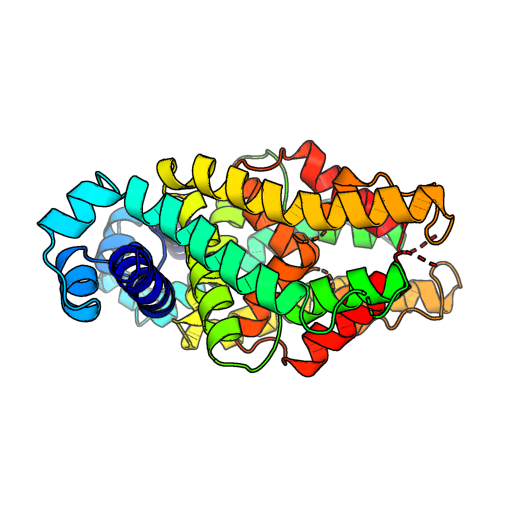 N N . ASP B 1 90 ? 58.129 53.243 4.651 1.00 40.90 90 ASP B N 1
ATOM 2117 C CA . ASP B 1 90 ? 57.621 54.045 3.538 1.00 42.81 90 ASP B CA 1
ATOM 2118 C C . ASP B 1 90 ? 57.518 53.327 2.185 1.00 43.81 90 ASP B C 1
ATOM 2119 O O . ASP B 1 90 ? 56.921 53.862 1.229 1.00 45.74 90 ASP B O 1
ATOM 2124 N N A ARG B 1 91 ? 58.111 52.148 2.082 0.50 43.79 91 ARG B N 1
ATOM 2125 N N B ARG B 1 91 ? 58.089 52.129 2.100 0.50 43.95 91 ARG B N 1
ATOM 2126 C CA A ARG B 1 91 ? 58.042 51.394 0.839 0.50 43.24 91 ARG B CA 1
ATOM 2127 C CA B ARG B 1 91 ? 58.000 51.295 0.900 0.50 43.60 91 ARG B CA 1
ATOM 2128 C C A ARG B 1 91 ? 56.554 51.162 0.539 0.50 43.15 91 ARG B C 1
ATOM 2129 C C B ARG B 1 91 ? 56.508 51.147 0.555 0.50 43.33 91 ARG B C 1
ATOM 2130 O O A ARG B 1 91 ? 55.808 50.690 1.414 0.50 42.71 91 ARG B O 1
ATOM 2131 O O B ARG B 1 91 ? 55.718 50.717 1.409 0.50 42.89 91 ARG B O 1
ATOM 2146 N N . PRO B 1 92 ? 56.111 51.534 -0.678 1.00 42.72 92 PRO B N 1
ATOM 2147 C CA . PRO B 1 92 ? 54.704 51.476 -1.089 1.00 41.98 92 PRO B CA 1
ATOM 2148 C C . PRO B 1 92 ? 54.000 50.119 -0.903 1.00 41.77 92 PRO B C 1
ATOM 2149 O O . PRO B 1 92 ? 52.807 50.099 -0.630 1.00 41.25 92 PRO B O 1
ATOM 2153 N N . GLU B 1 93 ? 54.676 48.996 -1.124 1.00 41.68 93 GLU B N 1
ATOM 2154 C CA . GLU B 1 93 ? 53.913 47.747 -0.989 1.00 42.11 93 GLU B CA 1
ATOM 2155 C C . GLU B 1 93 ? 53.799 47.326 0.494 1.00 40.63 93 GLU B C 1
ATOM 2156 O O . GLU B 1 93 ? 52.858 46.632 0.833 1.00 40.73 93 GLU B O 1
ATOM 2162 N N . VAL B 1 94 ? 54.695 47.843 1.353 1.00 39.24 94 VAL B N 1
ATOM 2163 C CA . VAL B 1 94 ? 54.549 47.727 2.834 1.00 38.12 94 VAL B CA 1
ATOM 2164 C C . VAL B 1 94 ? 53.309 48.504 3.307 1.00 37.93 94 VAL B C 1
ATOM 2165 O O . VAL B 1 94 ? 52.471 47.966 4.034 1.00 37.06 94 VAL B O 1
ATOM 2169 N N . VAL B 1 95 ? 53.203 49.774 2.890 1.00 37.03 95 VAL B N 1
ATOM 2170 C CA . VAL B 1 95 ? 52.061 50.599 3.231 1.00 36.06 95 VAL B CA 1
ATOM 2171 C C . VAL B 1 95 ? 50.755 49.957 2.733 1.00 35.97 95 VAL B C 1
ATOM 2172 O O . VAL B 1 95 ? 49.789 49.864 3.500 1.00 32.97 95 VAL B O 1
ATOM 2176 N N . GLU B 1 96 ? 50.720 49.526 1.467 1.00 35.46 96 GLU B N 1
ATOM 2177 C CA . GLU B 1 96 ? 49.489 48.900 0.943 1.00 37.76 96 GLU B CA 1
ATOM 2178 C C . GLU B 1 96 ? 49.144 47.673 1.783 1.00 35.53 96 GLU B C 1
ATOM 2179 O O . GLU B 1 96 ? 48.010 47.454 2.162 1.00 35.39 96 GLU B O 1
ATOM 2185 N N . ASN B 1 97 ? 50.147 46.847 2.063 1.00 36.02 97 ASN B N 1
ATOM 2186 C CA . ASN B 1 97 ? 49.879 45.642 2.865 1.00 35.25 97 ASN B CA 1
ATOM 2187 C C . ASN B 1 97 ? 49.326 45.943 4.252 1.00 34.00 97 ASN B C 1
ATOM 2188 O O . ASN B 1 97 ? 48.368 45.323 4.699 1.00 33.63 97 ASN B O 1
ATOM 2193 N N . SER B 1 98 ? 49.955 46.888 4.949 1.00 34.23 98 SER B N 1
ATOM 2194 C CA . SER B 1 98 ? 49.521 47.299 6.294 1.00 33.37 98 SER B CA 1
ATOM 2195 C C . SER B 1 98 ? 48.168 48.021 6.307 1.00 33.68 98 SER B C 1
ATOM 2196 O O . SER B 1 98 ? 47.384 47.902 7.239 1.00 33.36 98 SER B O 1
ATOM 2199 N N . LEU B 1 99 ? 47.860 48.765 5.256 1.00 33.96 99 LEU B N 1
ATOM 2200 C CA . LEU B 1 99 ? 46.495 49.352 5.165 1.00 33.12 99 LEU B CA 1
ATOM 2201 C C . LEU B 1 99 ? 45.424 48.268 5.184 1.00 32.04 99 LEU B C 1
ATOM 2202 O O . LEU B 1 99 ? 44.387 48.393 5.857 1.00 32.04 99 LEU B O 1
ATOM 2207 N N . ALA B 1 100 ? 45.631 47.223 4.382 1.00 32.05 100 ALA B N 1
ATOM 2208 C CA . ALA B 1 100 ? 44.624 46.154 4.293 1.00 31.10 100 ALA B CA 1
ATOM 2209 C C . ALA B 1 100 ? 44.548 45.366 5.585 1.00 31.07 100 ALA B C 1
ATOM 2210 O O . ALA B 1 100 ? 43.461 45.005 6.022 1.00 30.60 100 ALA B O 1
ATOM 2212 N N . TRP B 1 101 ? 45.701 45.060 6.195 1.00 29.97 101 TRP B N 1
ATOM 2213 C CA . TRP B 1 101 ? 45.691 44.379 7.497 1.00 30.27 101 TRP B CA 1
ATOM 2214 C C . TRP B 1 101 ? 44.972 45.229 8.528 1.00 31.20 101 TRP B C 1
ATOM 2215 O O . TRP B 1 101 ? 44.180 44.733 9.322 1.00 31.18 101 TRP B O 1
ATOM 2226 N N . ASN B 1 102 ? 45.268 46.527 8.559 1.00 32.74 102 ASN B N 1
ATOM 2227 C CA . ASN B 1 102 ? 44.592 47.445 9.503 1.00 32.98 102 ASN B CA 1
ATOM 2228 C C . ASN B 1 102 ? 43.060 47.357 9.354 1.00 32.70 102 ASN B C 1
ATOM 2229 O O . ASN B 1 102 ? 42.280 47.341 10.354 1.00 31.59 102 ASN B O 1
ATOM 2234 N N . GLU B 1 103 ? 42.590 47.353 8.110 1.00 31.49 103 GLU B N 1
ATOM 2235 C CA . GLU B 1 103 ? 41.132 47.219 7.909 1.00 31.47 103 GLU B CA 1
ATOM 2236 C C . GLU B 1 103 ? 40.579 45.839 8.314 1.00 31.55 103 GLU B C 1
ATOM 2237 O O . GLU B 1 103 ? 39.508 45.748 8.811 1.00 31.57 103 GLU B O 1
ATOM 2243 N N . LEU B 1 104 ? 41.287 44.763 8.023 1.00 33.51 104 LEU B N 1
ATOM 2244 C CA . LEU B 1 104 ? 40.857 43.437 8.427 1.00 34.04 104 LEU B CA 1
ATOM 2245 C C . LEU B 1 104 ? 40.758 43.373 9.942 1.00 33.73 104 LEU B C 1
ATOM 2246 O O . LEU B 1 104 ? 39.801 42.885 10.464 1.00 32.07 104 LEU B O 1
ATOM 2251 N N . ARG B 1 105 ? 41.754 43.904 10.642 1.00 33.73 105 ARG B N 1
ATOM 2252 C CA . ARG B 1 105 ? 41.672 43.978 12.133 1.00 32.97 105 ARG B CA 1
ATOM 2253 C C . ARG B 1 105 ? 40.455 44.736 12.630 1.00 31.93 105 ARG B C 1
ATOM 2254 O O . ARG B 1 105 ? 39.758 44.296 13.571 1.00 33.16 105 ARG B O 1
ATOM 2262 N N . ALA B 1 106 ? 40.194 45.910 12.044 1.00 31.68 106 ALA B N 1
ATOM 2263 C CA . ALA B 1 106 ? 38.988 46.649 12.328 1.00 29.99 106 ALA B CA 1
ATOM 2264 C C . ALA B 1 106 ? 37.691 45.850 12.020 1.00 31.09 106 ALA B C 1
ATOM 2265 O O . ALA B 1 106 ? 36.702 45.961 12.766 1.00 31.53 106 ALA B O 1
ATOM 2267 N N . SER B 1 107 ? 37.682 45.102 10.899 1.00 30.66 107 SER B N 1
ATOM 2268 C CA . SER B 1 107 ? 36.423 44.458 10.432 1.00 32.77 107 SER B CA 1
ATOM 2269 C C . SER B 1 107 ? 35.979 43.278 11.297 1.00 31.41 107 SER B C 1
ATOM 2270 O O . SER B 1 107 ? 34.766 42.973 11.403 1.00 34.51 107 SER B O 1
ATOM 2273 N N . ALA B 1 108 ? 36.965 42.621 11.926 1.00 33.82 108 ALA B N 1
ATOM 2274 C CA . ALA B 1 108 ? 36.743 41.393 12.680 1.00 34.20 108 ALA B CA 1
ATOM 2275 C C . ALA B 1 108 ? 35.904 41.651 13.930 1.00 34.29 108 ALA B C 1
ATOM 2276 O O . ALA B 1 108 ? 35.360 40.716 14.513 1.00 33.40 108 ALA B O 1
ATOM 2278 N N . VAL B 1 109 ? 35.801 42.915 14.335 1.00 33.74 109 VAL B N 1
ATOM 2279 C CA . VAL B 1 109 ? 34.845 43.271 15.371 1.00 34.11 109 VAL B CA 1
ATOM 2280 C C . VAL B 1 109 ? 33.427 42.813 14.954 1.00 35.01 109 VAL B C 1
ATOM 2281 O O . VAL B 1 109 ? 32.707 42.250 15.753 1.00 35.44 109 VAL B O 1
ATOM 2285 N N . TYR B 1 110 ? 33.029 43.071 13.705 1.00 34.80 110 TYR B N 1
ATOM 2286 C CA . TYR B 1 110 ? 31.700 42.682 13.234 1.00 34.50 110 TYR B CA 1
ATOM 2287 C C . TYR B 1 110 ? 31.694 41.498 12.259 1.00 34.01 110 TYR B C 1
ATOM 2288 O O . TYR B 1 110 ? 30.664 40.872 12.066 1.00 33.80 110 TYR B O 1
ATOM 2297 N N . GLU B 1 111 ? 32.823 41.178 11.633 1.00 33.77 111 GLU B N 1
ATOM 2298 C CA . GLU B 1 111 ? 32.886 40.002 10.747 1.00 33.86 111 GLU B CA 1
ATOM 2299 C C . GLU B 1 111 ? 33.418 38.860 11.548 1.00 34.01 111 GLU B C 1
ATOM 2300 O O . GLU B 1 111 ? 34.625 38.570 11.480 1.00 32.84 111 GLU B O 1
ATOM 2306 N N . GLU B 1 112 ? 32.548 38.176 12.284 1.00 31.75 112 GLU B N 1
ATOM 2307 C CA . GLU B 1 112 ? 33.063 37.258 13.259 1.00 33.68 112 GLU B CA 1
ATOM 2308 C C . GLU B 1 112 ? 33.877 36.109 12.679 1.00 32.50 112 GLU B C 1
ATOM 2309 O O . GLU B 1 112 ? 34.700 35.552 13.359 1.00 30.44 112 GLU B O 1
ATOM 2315 N N . ALA B 1 113 ? 33.600 35.730 11.437 1.00 32.24 113 ALA B N 1
ATOM 2316 C CA . ALA B 1 113 ? 34.280 34.599 10.826 1.00 33.42 113 ALA B CA 1
ATOM 2317 C C . ALA B 1 113 ? 35.753 34.915 10.542 1.00 33.17 113 ALA B C 1
ATOM 2318 O O . ALA B 1 113 ? 36.570 34.005 10.318 1.00 35.94 113 ALA B O 1
ATOM 2320 N N . LEU B 1 114 ? 36.115 36.184 10.577 1.00 33.81 114 LEU B N 1
ATOM 2321 C CA . LEU B 1 114 ? 37.530 36.564 10.384 1.00 33.65 114 LEU B CA 1
ATOM 2322 C C . LEU B 1 114 ? 38.363 36.519 11.692 1.00 34.10 114 LEU B C 1
ATOM 2323 O O . LEU B 1 114 ? 39.609 36.594 11.671 1.00 33.75 114 LEU B O 1
ATOM 2328 N N . ARG B 1 115 ? 37.686 36.316 12.825 1.00 34.28 115 ARG B N 1
ATOM 2329 C CA . ARG B 1 115 ? 38.382 36.389 14.124 1.00 33.12 115 ARG B CA 1
ATOM 2330 C C . ARG B 1 115 ? 39.370 35.237 14.284 1.00 32.81 115 ARG B C 1
ATOM 2331 O O . ARG B 1 115 ? 40.525 35.461 14.666 1.00 32.59 115 ARG B O 1
ATOM 2339 N N . ASP B 1 116 ? 38.960 34.001 13.958 1.00 34.28 116 ASP B N 1
ATOM 2340 C CA . ASP B 1 116 ? 39.888 32.853 14.131 1.00 35.44 116 ASP B CA 1
ATOM 2341 C C . ASP B 1 116 ? 41.201 32.998 13.285 1.00 34.38 116 ASP B C 1
ATOM 2342 O O . ASP B 1 116 ? 42.336 32.855 13.821 1.00 34.02 116 ASP B O 1
ATOM 2347 N N . PRO B 1 117 ? 41.073 33.254 11.968 1.00 33.23 117 PRO B N 1
ATOM 2348 C CA . PRO B 1 117 ? 42.354 33.387 11.198 1.00 32.89 117 PRO B CA 1
ATOM 2349 C C . PRO B 1 117 ? 43.209 34.569 11.680 1.00 32.18 117 PRO B C 1
ATOM 2350 O O . PRO B 1 117 ? 44.459 34.477 11.744 1.00 32.94 117 PRO B O 1
ATOM 2354 N N . LEU B 1 118 ? 42.545 35.646 12.077 1.00 31.79 118 LEU B N 1
ATOM 2355 C CA . LEU B 1 118 ? 43.265 36.803 12.648 1.00 31.65 118 LEU B CA 1
ATOM 2356 C C . LEU B 1 118 ? 43.968 36.481 13.960 1.00 32.53 118 LEU B C 1
ATOM 2357 O O . LEU B 1 118 ? 45.119 36.909 14.153 1.00 33.04 118 LEU B O 1
ATOM 2362 N N . ALA B 1 119 ? 43.302 35.727 14.832 1.00 32.01 119 ALA B N 1
ATOM 2363 C CA . ALA B 1 119 ? 43.866 35.316 16.119 1.00 33.18 119 ALA B CA 1
ATOM 2364 C C . ALA B 1 119 ? 45.108 34.405 15.865 1.00 33.03 119 ALA B C 1
ATOM 2365 O O . ALA B 1 119 ? 46.161 34.623 16.440 1.00 33.53 119 ALA B O 1
ATOM 2367 N N . ARG B 1 120 ? 44.967 33.417 14.985 1.00 32.85 120 ARG B N 1
ATOM 2368 C CA . ARG B 1 120 ? 46.055 32.466 14.741 1.00 34.37 120 ARG B CA 1
ATOM 2369 C C . ARG B 1 120 ? 47.284 33.129 14.093 1.00 33.05 120 ARG B C 1
ATOM 2370 O O . ARG B 1 120 ? 48.438 32.857 14.453 1.00 33.59 120 ARG B O 1
ATOM 2378 N N . THR B 1 121 ? 47.064 33.958 13.086 1.00 32.45 121 THR B N 1
ATOM 2379 C CA . THR B 1 121 ? 48.186 34.638 12.456 1.00 31.92 121 THR B CA 1
ATOM 2380 C C . THR B 1 121 ? 48.753 35.655 13.449 1.00 33.00 121 THR B C 1
ATOM 2381 O O . THR B 1 121 ? 49.933 35.870 13.495 1.00 33.43 121 THR B O 1
ATOM 2385 N N . THR B 1 122 ? 47.917 36.335 14.231 1.00 32.39 122 THR B N 1
ATOM 2386 C CA . THR B 1 122 ? 48.491 37.247 15.228 1.00 32.84 122 THR B CA 1
ATOM 2387 C C . THR B 1 122 ? 49.277 36.442 16.287 1.00 32.32 122 THR B C 1
ATOM 2388 O O . THR B 1 122 ? 50.324 36.930 16.791 1.00 32.73 122 THR B O 1
ATOM 2392 N N . ALA B 1 123 ? 48.789 35.250 16.635 1.00 30.67 123 ALA B N 1
ATOM 2393 C CA . ALA B 1 123 ? 49.483 34.405 17.653 1.00 31.44 123 ALA B CA 1
ATOM 2394 C C . ALA B 1 123 ? 50.897 34.086 17.195 1.00 31.46 123 ALA B C 1
ATOM 2395 O O . ALA B 1 123 ? 51.813 34.006 18.027 1.00 31.82 123 ALA B O 1
ATOM 2397 N N . ALA B 1 124 ? 51.052 33.896 15.888 1.00 32.44 124 ALA B N 1
ATOM 2398 C CA . ALA B 1 124 ? 52.336 33.569 15.272 1.00 32.22 124 ALA B CA 1
ATOM 2399 C C . ALA B 1 124 ? 53.325 34.744 15.306 1.00 33.16 124 ALA B C 1
ATOM 2400 O O . ALA B 1 124 ? 54.542 34.540 15.444 1.00 32.74 124 ALA B O 1
ATOM 2402 N N . TRP B 1 125 ? 52.821 35.973 15.124 1.00 32.48 125 TRP B N 1
ATOM 2403 C CA . TRP B 1 125 ? 53.616 37.179 15.314 1.00 32.35 125 TRP B CA 1
ATOM 2404 C C . TRP B 1 125 ? 53.997 37.301 16.781 1.00 33.16 125 TRP B C 1
ATOM 2405 O O . TRP B 1 125 ? 55.156 37.550 17.097 1.00 32.37 125 TRP B O 1
ATOM 2416 N N . VAL B 1 126 ? 53.039 37.124 17.680 1.00 30.29 126 VAL B N 1
ATOM 2417 C CA . VAL B 1 126 ? 53.354 37.251 19.136 1.00 31.15 126 VAL B CA 1
ATOM 2418 C C . VAL B 1 126 ? 54.439 36.222 19.484 1.00 31.11 126 VAL B C 1
ATOM 2419 O O . VAL B 1 126 ? 55.389 36.512 20.226 1.00 31.85 126 VAL B O 1
ATOM 2423 N N . SER B 1 127 ? 54.289 35.026 18.942 1.00 32.11 127 SER B N 1
ATOM 2424 C CA . SER B 1 127 ? 55.197 33.911 19.309 1.00 34.06 127 SER B CA 1
ATOM 2425 C C . SER B 1 127 ? 56.656 34.211 18.927 1.00 34.15 127 SER B C 1
ATOM 2426 O O . SER B 1 127 ? 57.615 33.842 19.649 1.00 34.29 127 SER B O 1
ATOM 2429 N N . GLU B 1 128 ? 56.855 34.921 17.810 1.00 35.61 128 GLU B N 1
ATOM 2430 C CA . GLU B 1 128 ? 58.222 35.332 17.428 1.00 35.83 128 GLU B CA 1
ATOM 2431 C C . GLU B 1 128 ? 58.911 36.204 18.486 1.00 35.40 128 GLU B C 1
ATOM 2432 O O . GLU B 1 128 ? 60.108 35.998 18.861 1.00 34.40 128 GLU B O 1
ATOM 2438 N N . ILE B 1 129 ? 58.155 37.177 18.977 1.00 33.00 129 ILE B N 1
ATOM 2439 C CA . ILE B 1 129 ? 58.633 38.052 20.004 1.00 32.07 129 ILE B CA 1
ATOM 2440 C C . ILE B 1 129 ? 58.813 37.306 21.299 1.00 31.13 129 ILE B C 1
ATOM 2441 O O . ILE B 1 129 ? 59.815 37.521 21.993 1.00 30.03 129 ILE B O 1
ATOM 2446 N N . ALA B 1 130 ? 57.815 36.472 21.672 1.00 30.37 130 ALA B N 1
ATOM 2447 C CA . ALA B 1 130 ? 57.886 35.777 22.960 1.00 30.35 130 ALA B CA 1
ATOM 2448 C C . ALA B 1 130 ? 59.108 34.861 23.016 1.00 29.50 130 ALA B C 1
ATOM 2449 O O . ALA B 1 130 ? 59.834 34.792 24.044 1.00 29.15 130 ALA B O 1
ATOM 2451 N N . ASP B 1 131 ? 59.341 34.157 21.907 1.00 28.53 131 ASP B N 1
ATOM 2452 C CA . ASP B 1 131 ? 60.529 33.287 21.806 1.00 29.52 131 ASP B CA 1
ATOM 2453 C C . ASP B 1 131 ? 61.840 34.075 21.930 1.00 29.57 131 ASP B C 1
ATOM 2454 O O . ASP B 1 131 ? 62.729 33.682 22.685 1.00 29.03 131 ASP B O 1
ATOM 2459 N N . ALA B 1 132 ? 61.974 35.175 21.187 1.00 30.20 132 ALA B N 1
ATOM 2460 C CA . ALA B 1 132 ? 63.163 36.027 21.356 1.00 29.77 132 ALA B CA 1
ATOM 2461 C C . ALA B 1 132 ? 63.417 36.397 22.837 1.00 30.15 132 ALA B C 1
ATOM 2462 O O . ALA B 1 132 ? 64.552 36.313 23.345 1.00 28.66 132 ALA B O 1
ATOM 2464 N N . ILE B 1 133 ? 62.358 36.799 23.536 1.00 30.67 133 ILE B N 1
ATOM 2465 C CA . ILE B 1 133 ? 62.480 37.098 24.998 1.00 32.26 133 ILE B CA 1
ATOM 2466 C C . ILE B 1 133 ? 62.945 35.912 25.883 1.00 30.80 133 ILE B C 1
ATOM 2467 O O . ILE B 1 133 ? 63.904 36.036 26.664 1.00 30.76 133 ILE B O 1
ATOM 2472 N N . VAL B 1 134 ? 62.286 34.755 25.730 1.00 29.82 134 VAL B N 1
ATOM 2473 C CA . VAL B 1 134 ? 62.673 33.557 26.492 1.00 29.15 134 VAL B CA 1
ATOM 2474 C C . VAL B 1 134 ? 64.130 33.208 26.251 1.00 27.96 134 VAL B C 1
ATOM 2475 O O . VAL B 1 134 ? 64.874 32.918 27.217 1.00 26.46 134 VAL B O 1
ATOM 2479 N N . GLN B 1 135 ? 64.570 33.215 24.982 1.00 28.44 135 GLN B N 1
ATOM 2480 C CA . GLN B 1 135 ? 65.980 32.871 24.738 1.00 28.75 135 GLN B CA 1
ATOM 2481 C C . GLN B 1 135 ? 66.900 33.826 25.495 1.00 29.59 135 GLN B C 1
ATOM 2482 O O . GLN B 1 135 ? 67.869 33.388 26.115 1.00 30.12 135 GLN B O 1
ATOM 2488 N N . ALA B 1 136 ? 66.602 35.121 25.426 1.00 29.94 136 ALA B N 1
ATOM 2489 C CA . ALA B 1 136 ? 67.432 36.161 26.084 1.00 31.36 136 ALA B CA 1
ATOM 2490 C C . ALA B 1 136 ? 67.387 36.055 27.626 1.00 31.42 136 ALA B C 1
ATOM 2491 O O . ALA B 1 136 ? 68.406 36.248 28.335 1.00 32.21 136 ALA B O 1
ATOM 2493 N N . GLN B 1 137 ? 66.216 35.704 28.162 1.00 31.05 137 GLN B N 1
ATOM 2494 C CA . GLN B 1 137 ? 66.118 35.527 29.596 1.00 30.60 137 GLN B CA 1
ATOM 2495 C C . GLN B 1 137 ? 66.982 34.392 30.056 1.00 30.89 137 GLN B C 1
ATOM 2496 O O . GLN B 1 137 ? 67.499 34.459 31.151 1.00 32.38 137 GLN B O 1
ATOM 2502 N N . ALA B 1 138 ? 67.165 33.344 29.244 1.00 30.38 138 ALA B N 1
ATOM 2503 C CA . ALA B 1 138 ? 67.980 32.220 29.697 1.00 31.14 138 ALA B CA 1
ATOM 2504 C C . ALA B 1 138 ? 69.435 32.708 29.903 1.00 32.13 138 ALA B C 1
ATOM 2505 O O . ALA B 1 138 ? 70.155 32.258 30.832 1.00 33.29 138 ALA B O 1
ATOM 2507 N N . THR B 1 139 ? 69.874 33.579 29.002 1.00 34.15 139 THR B N 1
ATOM 2508 C CA . THR B 1 139 ? 71.246 34.144 29.042 1.00 37.68 139 THR B CA 1
ATOM 2509 C C . THR B 1 139 ? 71.400 35.319 30.020 1.00 38.51 139 THR B C 1
ATOM 2510 O O . THR B 1 139 ? 72.522 35.645 30.429 1.00 38.93 139 THR B O 1
ATOM 2514 N N . GLY B 1 140 ? 70.300 35.962 30.400 1.00 39.57 140 GLY B N 1
ATOM 2515 C CA . GLY B 1 140 ? 70.411 37.148 31.271 1.00 41.69 140 GLY B CA 1
ATOM 2516 C C . GLY B 1 140 ? 70.343 38.469 30.508 1.00 43.89 140 GLY B C 1
ATOM 2517 O O . GLY B 1 140 ? 70.145 39.539 31.101 1.00 44.34 140 GLY B O 1
ATOM 2518 N N . GLU B 1 141 ? 70.436 38.386 29.183 1.00 45.07 141 GLU B N 1
ATOM 2519 C CA . GLU B 1 141 ? 70.446 39.553 28.289 1.00 46.35 141 GLU B CA 1
ATOM 2520 C C . GLU B 1 141 ? 69.158 40.415 28.371 1.00 45.63 141 GLU B C 1
ATOM 2521 O O . GLU B 1 141 ? 69.146 41.596 28.006 1.00 46.24 141 GLU B O 1
ATOM 2527 N N . ILE B 1 142 ? 68.061 39.833 28.858 1.00 44.18 142 ILE B N 1
ATOM 2528 C CA . ILE B 1 142 ? 66.817 40.556 29.027 1.00 43.17 142 ILE B CA 1
ATOM 2529 C C . ILE B 1 142 ? 66.362 40.282 30.455 1.00 42.34 142 ILE B C 1
ATOM 2530 O O . ILE B 1 142 ? 66.568 39.163 30.978 1.00 41.40 142 ILE B O 1
ATOM 2535 N N . SER B 1 143 ? 65.786 41.297 31.101 1.00 40.41 143 SER B N 1
ATOM 2536 C CA . SER B 1 143 ? 65.306 41.136 32.482 1.00 40.52 143 SER B CA 1
ATOM 2537 C C . SER B 1 143 ? 64.459 39.874 32.673 1.00 39.52 143 SER B C 1
ATOM 2538 O O . SER B 1 143 ? 63.499 39.610 31.935 1.00 37.85 143 SER B O 1
ATOM 2541 N N . ARG B 1 144 ? 64.823 39.120 33.696 1.00 39.24 144 ARG B N 1
ATOM 2542 C CA . ARG B 1 144 ? 64.184 37.875 33.991 1.00 39.82 144 ARG B CA 1
ATOM 2543 C C . ARG B 1 144 ? 62.798 38.054 34.644 1.00 41.18 144 ARG B C 1
ATOM 2544 O O . ARG B 1 144 ? 62.021 37.113 34.690 1.00 42.03 144 ARG B O 1
ATOM 2552 N N . SER B 1 145 ? 62.483 39.263 35.101 1.00 41.98 145 SER B N 1
ATOM 2553 C CA . SER B 1 145 ? 61.175 39.556 35.701 1.00 44.22 145 SER B CA 1
ATOM 2554 C C . SER B 1 145 ? 60.022 39.821 34.698 1.00 44.16 145 SER B C 1
ATOM 2555 O O . SER B 1 145 ? 58.829 39.754 35.065 1.00 45.55 145 SER B O 1
ATOM 2558 N N . LEU B 1 146 ? 60.368 40.123 33.445 1.00 42.97 146 LEU B N 1
ATOM 2559 C CA . LEU B 1 146 ? 59.409 40.151 32.336 1.00 41.64 146 LEU B CA 1
ATOM 2560 C C . LEU B 1 146 ? 58.709 38.808 32.112 1.00 40.05 146 LEU B C 1
ATOM 2561 O O . LEU B 1 146 ? 59.350 37.744 32.122 1.00 40.38 146 LEU B O 1
ATOM 2566 N N . ASP B 1 147 ? 57.388 38.839 31.958 1.00 38.60 147 ASP B N 1
ATOM 2567 C CA . ASP B 1 147 ? 56.623 37.644 31.598 1.00 38.83 147 ASP B CA 1
ATOM 2568 C C . ASP B 1 147 ? 56.534 37.654 30.071 1.00 37.25 147 ASP B C 1
ATOM 2569 O O . ASP B 1 147 ? 55.950 38.575 29.503 1.00 36.40 147 ASP B O 1
ATOM 2574 N N . PRO B 1 148 ? 57.184 36.672 29.411 1.00 37.03 148 PRO B N 1
ATOM 2575 C CA . PRO B 1 148 ? 57.450 36.782 27.965 1.00 35.32 148 PRO B CA 1
ATOM 2576 C C . PRO B 1 148 ? 56.212 36.931 27.080 1.00 34.68 148 PRO B C 1
ATOM 2577 O O . PRO B 1 148 ? 56.225 37.722 26.152 1.00 33.24 148 PRO B O 1
ATOM 2581 N N . GLN B 1 149 ? 55.195 36.113 27.327 1.00 35.54 149 GLN B N 1
ATOM 2582 C CA . GLN B 1 149 ? 53.999 36.100 26.507 1.00 37.60 149 GLN B CA 1
ATOM 2583 C C . GLN B 1 149 ? 53.208 37.414 26.654 1.00 36.92 149 GLN B C 1
ATOM 2584 O O . GLN B 1 149 ? 52.892 38.070 25.650 1.00 37.04 149 GLN B O 1
ATOM 2590 N N . PRO B 1 150 ? 52.901 37.821 27.899 1.00 36.89 150 PRO B N 1
ATOM 2591 C CA . PRO B 1 150 ? 52.331 39.150 28.111 1.00 36.86 150 PRO B CA 1
ATOM 2592 C C . PRO B 1 150 ? 53.169 40.271 27.502 1.00 35.72 150 PRO B C 1
ATOM 2593 O O . PRO B 1 150 ? 52.617 41.189 26.945 1.00 34.68 150 PRO B O 1
ATOM 2597 N N . THR B 1 151 ? 54.497 40.190 27.567 1.00 34.47 151 THR B N 1
ATOM 2598 C CA . THR B 1 151 ? 55.326 41.265 27.052 1.00 33.03 151 THR B CA 1
ATOM 2599 C C . THR B 1 151 ? 55.161 41.281 25.516 1.00 33.15 151 THR B C 1
ATOM 2600 O O . THR B 1 151 ? 54.966 42.305 24.872 1.00 33.56 151 THR B O 1
ATOM 2604 N N . ALA B 1 152 ? 55.184 40.105 24.928 1.00 32.13 152 ALA B N 1
ATOM 2605 C CA . ALA B 1 152 ? 55.092 39.992 23.476 1.00 31.69 152 ALA B CA 1
ATOM 2606 C C . ALA B 1 152 ? 53.690 40.426 23.011 1.00 30.33 152 ALA B C 1
ATOM 2607 O O . ALA B 1 152 ? 53.526 41.029 21.965 1.00 31.98 152 ALA B O 1
ATOM 2609 N N . VAL B 1 153 ? 52.673 40.148 23.793 1.00 32.28 153 VAL B N 1
ATOM 2610 C CA . VAL B 1 153 ? 51.274 40.473 23.359 1.00 30.43 153 VAL B CA 1
ATOM 2611 C C . VAL B 1 153 ? 51.181 42.012 23.375 1.00 31.82 153 VAL B C 1
ATOM 2612 O O . VAL B 1 153 ? 50.569 42.656 22.481 1.00 32.94 153 VAL B O 1
ATOM 2616 N N . THR B 1 154 ? 51.812 42.613 24.408 1.00 31.80 154 THR B N 1
ATOM 2617 C CA . THR B 1 154 ? 51.781 44.075 24.651 1.00 32.76 154 THR B CA 1
ATOM 2618 C C . THR B 1 154 ? 52.588 44.803 23.578 1.00 33.55 154 THR B C 1
ATOM 2619 O O . THR B 1 154 ? 52.117 45.788 22.973 1.00 32.17 154 THR B O 1
ATOM 2631 N N . THR B 1 156 ? 53.379 43.833 20.547 1.00 32.65 156 THR B N 1
ATOM 2632 C CA . THR B 1 156 ? 52.747 43.783 19.238 1.00 31.78 156 THR B CA 1
ATOM 2633 C C . THR B 1 156 ? 51.461 44.611 19.203 1.00 31.34 156 THR B C 1
ATOM 2634 O O . THR B 1 156 ? 51.121 45.165 18.175 1.00 32.39 156 THR B O 1
ATOM 2638 N N . ALA B 1 157 ? 50.740 44.677 20.310 1.00 30.00 157 ALA B N 1
ATOM 2639 C CA . ALA B 1 157 ? 49.496 45.494 20.304 1.00 30.69 157 ALA B CA 1
ATOM 2640 C C . ALA B 1 157 ? 49.860 46.945 20.146 1.00 30.83 157 ALA B C 1
ATOM 2641 O O . ALA B 1 157 ? 49.121 47.717 19.539 1.00 30.91 157 ALA B O 1
ATOM 2643 N N . LEU B 1 158 ? 50.994 47.343 20.732 1.00 31.34 158 LEU B N 1
ATOM 2644 C CA . LEU B 1 158 ? 51.486 48.708 20.553 1.00 30.90 158 LEU B CA 1
ATOM 2645 C C . LEU B 1 158 ? 51.730 48.995 19.086 1.00 31.32 158 LEU B C 1
ATOM 2646 O O . LEU B 1 158 ? 51.415 50.107 18.605 1.00 30.16 158 LEU B O 1
ATOM 2651 N N . VAL B 1 159 ? 52.411 48.055 18.391 1.00 31.99 159 VAL B N 1
ATOM 2652 C CA . VAL B 1 159 ? 52.629 48.184 16.921 1.00 31.22 159 VAL B CA 1
ATOM 2653 C C . VAL B 1 159 ? 51.300 48.402 16.235 1.00 32.15 159 VAL B C 1
ATOM 2654 O O . VAL B 1 159 ? 51.185 49.299 15.420 1.00 31.17 159 VAL B O 1
ATOM 2658 N N . GLU B 1 160 ? 50.289 47.548 16.531 1.00 29.89 160 GLU B N 1
ATOM 2659 C CA . GLU B 1 160 ? 48.948 47.752 15.892 1.00 32.51 160 GLU B CA 1
ATOM 2660 C C . GLU B 1 160 ? 48.378 49.160 16.154 1.00 31.68 160 GLU B C 1
ATOM 2661 O O . GLU B 1 160 ? 47.878 49.826 15.206 1.00 32.43 160 GLU B O 1
ATOM 2667 N N . GLY B 1 161 ? 48.452 49.617 17.403 1.00 32.25 161 GLY B N 1
ATOM 2668 C CA . GLY B 1 161 ? 47.969 50.983 17.738 1.00 32.59 161 GLY B CA 1
ATOM 2669 C C . GLY B 1 161 ? 48.709 52.111 17.017 1.00 31.38 161 GLY B C 1
ATOM 2670 O O . GLY B 1 161 ? 48.111 53.048 16.457 1.00 29.72 161 GLY B O 1
ATOM 2671 N N . LEU B 1 162 ? 50.036 52.049 17.043 1.00 32.30 162 LEU B N 1
ATOM 2672 C CA . LEU B 1 162 ? 50.826 53.068 16.352 1.00 31.29 162 LEU B CA 1
ATOM 2673 C C . LEU B 1 162 ? 50.610 52.970 14.869 1.00 31.21 162 LEU B C 1
ATOM 2674 O O . LEU B 1 162 ? 50.476 53.967 14.196 1.00 32.13 162 LEU B O 1
ATOM 2679 N N . SER B 1 163 ? 50.593 51.761 14.337 1.00 32.08 163 SER B N 1
ATOM 2680 C CA . SER B 1 163 ? 50.306 51.622 12.906 1.00 33.83 163 SER B CA 1
ATOM 2681 C C . SER B 1 163 ? 48.940 52.231 12.522 1.00 32.47 163 SER B C 1
ATOM 2682 O O . SER B 1 163 ? 48.783 52.820 11.466 1.00 31.81 163 SER B O 1
ATOM 2685 N N . GLY B 1 164 ? 47.919 52.090 13.362 1.00 33.49 164 GLY B N 1
ATOM 2686 C CA . GLY B 1 164 ? 46.628 52.704 12.993 1.00 31.63 164 GLY B CA 1
ATOM 2687 C C . GLY B 1 164 ? 46.742 54.223 12.889 1.00 32.63 164 GLY B C 1
ATOM 2688 O O . GLY B 1 164 ? 46.122 54.839 12.004 1.00 34.60 164 GLY B O 1
ATOM 2689 N N . ARG B 1 165 ? 47.513 54.859 13.785 1.00 31.37 165 ARG B N 1
ATOM 2690 C CA . ARG B 1 165 ? 47.762 56.294 13.694 1.00 32.55 165 ARG B CA 1
ATOM 2691 C C . ARG B 1 165 ? 48.605 56.722 12.498 1.00 32.80 165 ARG B C 1
ATOM 2692 O O . ARG B 1 165 ? 48.311 57.745 11.858 1.00 33.40 165 ARG B O 1
ATOM 2700 N N . TRP B 1 166 ? 49.611 55.911 12.199 1.00 32.35 166 TRP B N 1
ATOM 2701 C CA . TRP B 1 166 ? 50.509 56.090 11.063 1.00 32.90 166 TRP B CA 1
ATOM 2702 C C . TRP B 1 166 ? 49.713 56.098 9.754 1.00 33.19 166 TRP B C 1
ATOM 2703 O O . TRP B 1 166 ? 49.891 56.964 8.858 1.00 32.93 166 TRP B O 1
ATOM 2714 N N . LEU B 1 167 ? 48.808 55.136 9.640 1.00 32.48 167 LEU B N 1
ATOM 2715 C CA . LEU B 1 167 ? 47.996 55.018 8.441 1.00 32.40 167 LEU B CA 1
ATOM 2716 C C . LEU B 1 167 ? 46.976 56.126 8.296 1.00 33.24 167 LEU B C 1
ATOM 2717 O O . LEU B 1 167 ? 46.503 56.372 7.184 1.00 33.88 167 LEU B O 1
ATOM 2722 N N . CYS B 1 168 ? 46.665 56.812 9.406 1.00 32.63 168 CYS B N 1
ATOM 2723 C CA . CYS B 1 168 ? 45.830 58.040 9.438 1.00 34.16 168 CYS B CA 1
ATOM 2724 C C . CYS B 1 168 ? 46.640 59.292 9.118 1.00 34.03 168 CYS B C 1
ATOM 2725 O O . CYS B 1 168 ? 46.102 60.396 9.087 1.00 34.54 168 CYS B O 1
ATOM 2728 N N . LYS B 1 169 ? 47.937 59.118 8.914 1.00 34.04 169 LYS B N 1
ATOM 2729 C CA . LYS B 1 169 ? 48.867 60.221 8.741 1.00 35.22 169 LYS B CA 1
ATOM 2730 C C . LYS B 1 169 ? 48.888 61.130 9.957 1.00 34.62 169 LYS B C 1
ATOM 2731 O O . LYS B 1 169 ? 49.199 62.325 9.879 1.00 33.08 169 LYS B O 1
ATOM 2737 N N . GLU B 1 170 ? 48.589 60.538 11.109 1.00 34.32 170 GLU B N 1
ATOM 2738 C CA . GLU B 1 170 ? 48.580 61.282 12.338 1.00 34.67 170 GLU B CA 1
ATOM 2739 C C . GLU B 1 170 ? 49.967 61.322 12.951 1.00 35.37 170 GLU B C 1
ATOM 2740 O O . GLU B 1 170 ? 50.262 62.223 13.752 1.00 36.54 170 GLU B O 1
ATOM 2746 N N . ILE B 1 171 ? 50.803 60.333 12.614 1.00 35.79 171 ILE B N 1
ATOM 2747 C CA . ILE B 1 171 ? 52.198 60.261 13.068 1.00 36.13 171 ILE B CA 1
ATOM 2748 C C . ILE B 1 171 ? 53.097 59.852 11.875 1.00 36.13 171 ILE B C 1
ATOM 2749 O O . ILE B 1 171 ? 52.697 59.040 11.038 1.00 35.69 171 ILE B O 1
ATOM 2754 N N . SER B 1 172 ? 54.298 60.404 11.789 1.00 34.46 172 SER B N 1
ATOM 2755 C CA . SER B 1 172 ? 55.181 60.065 10.673 1.00 34.14 172 SER B CA 1
ATOM 2756 C C . SER B 1 172 ? 55.718 58.665 10.832 1.00 33.75 172 SER B C 1
ATOM 2757 O O . SER B 1 172 ? 55.702 58.093 11.948 1.00 33.69 172 SER B O 1
ATOM 2760 N N . THR B 1 173 ? 56.169 58.102 9.714 1.00 32.90 173 THR B N 1
ATOM 2761 C CA . THR B 1 173 ? 56.855 56.816 9.701 1.00 34.36 173 THR B CA 1
ATOM 2762 C C . THR B 1 173 ? 57.994 56.829 10.703 1.00 34.14 173 THR B C 1
ATOM 2763 O O . THR B 1 173 ? 58.166 55.892 11.481 1.00 32.59 173 THR B O 1
ATOM 2767 N N . GLU B 1 174 ? 58.775 57.905 10.655 1.00 35.58 174 GLU B N 1
ATOM 2768 C CA . GLU B 1 174 ? 59.969 58.048 11.478 1.00 36.65 174 GLU B CA 1
ATOM 2769 C C . GLU B 1 174 ? 59.572 58.102 12.975 1.00 34.94 174 GLU B C 1
ATOM 2770 O O . GLU B 1 174 ? 60.196 57.473 13.847 1.00 34.43 174 GLU B O 1
ATOM 2776 N N . ASP B 1 175 ? 58.529 58.846 13.287 1.00 34.67 175 ASP B N 1
ATOM 2777 C CA . ASP B 1 175 ? 58.133 58.903 14.683 1.00 34.78 175 ASP B CA 1
ATOM 2778 C C . ASP B 1 175 ? 57.591 57.590 15.195 1.00 33.31 175 ASP B C 1
ATOM 2779 O O . ASP B 1 175 ? 57.907 57.195 16.325 1.00 31.93 175 ASP B O 1
ATOM 2784 N N . ALA B 1 176 ? 56.774 56.903 14.386 1.00 34.22 176 ALA B N 1
ATOM 2785 C CA . ALA B 1 176 ? 56.229 55.615 14.802 1.00 34.62 176 ALA B CA 1
ATOM 2786 C C . ALA B 1 176 ? 57.369 54.620 15.113 1.00 34.51 176 ALA B C 1
ATOM 2787 O O . ALA B 1 176 ? 57.345 53.929 16.127 1.00 32.60 176 ALA B O 1
ATOM 2789 N N . ARG B 1 177 ? 58.378 54.593 14.238 1.00 34.54 177 ARG B N 1
ATOM 2790 C CA . ARG B 1 177 ? 59.517 53.706 14.380 1.00 34.11 177 ARG B CA 1
ATOM 2791 C C . ARG B 1 177 ? 60.358 54.092 15.610 1.00 34.03 177 ARG B C 1
ATOM 2792 O O . ARG B 1 177 ? 60.869 53.223 16.334 1.00 35.17 177 ARG B O 1
ATOM 2800 N N . SER B 1 178 ? 60.502 55.389 15.845 1.00 33.40 178 SER B N 1
ATOM 2801 C CA . SER B 1 178 ? 61.300 55.856 16.967 1.00 34.47 178 SER B CA 1
ATOM 2802 C C . SER B 1 178 ? 60.622 55.467 18.276 1.00 33.56 178 SER B C 1
ATOM 2803 O O . SER B 1 178 ? 61.283 54.971 19.192 1.00 33.73 178 SER B O 1
ATOM 2806 N N . HIS B 1 179 ? 59.297 55.638 18.362 1.00 32.89 179 HIS B N 1
ATOM 2807 C CA . HIS B 1 179 ? 58.542 55.148 19.539 1.00 33.29 179 HIS B CA 1
ATOM 2808 C C . HIS B 1 179 ? 58.734 53.683 19.856 1.00 33.18 179 HIS B C 1
ATOM 2809 O O . HIS B 1 179 ? 58.915 53.317 21.007 1.00 33.33 179 HIS B O 1
ATOM 2816 N N . LEU B 1 180 ? 58.663 52.845 18.821 1.00 33.86 180 LEU B N 1
ATOM 2817 C CA . LEU B 1 180 ? 58.880 51.399 18.940 1.00 33.49 180 LEU B CA 1
ATOM 2818 C C . LEU B 1 180 ? 60.288 51.083 19.395 1.00 35.52 180 LEU B C 1
ATOM 2819 O O . LEU B 1 180 ? 60.464 50.294 20.313 1.00 36.37 180 LEU B O 1
ATOM 2824 N N . LEU B 1 181 ? 61.286 51.724 18.775 1.00 36.03 181 LEU B N 1
ATOM 2825 C CA . LEU B 1 181 ? 62.699 51.628 19.241 1.00 36.97 181 LEU B CA 1
ATOM 2826 C C . LEU B 1 181 ? 62.826 52.019 20.715 1.00 37.49 181 LEU B C 1
ATOM 2827 O O . LEU B 1 181 ? 63.532 51.359 21.488 1.00 38.07 181 LEU B O 1
ATOM 2832 N N . GLY B 1 182 ? 62.151 53.091 21.105 1.00 36.91 182 GLY B N 1
ATOM 2833 C CA . GLY B 1 182 ? 62.107 53.474 22.503 1.00 37.12 182 GLY B CA 1
ATOM 2834 C C . GLY B 1 182 ? 61.517 52.411 23.416 1.00 37.57 182 GLY B C 1
ATOM 2835 O O . GLY B 1 182 ? 62.051 52.157 24.482 1.00 37.86 182 GLY B O 1
ATOM 2836 N N . ALA B 1 183 ? 60.407 51.788 23.006 1.00 37.79 183 ALA B N 1
ATOM 2837 C CA . ALA B 1 183 ? 59.838 50.653 23.714 1.00 36.80 183 ALA B CA 1
ATOM 2838 C C . ALA B 1 183 ? 60.812 49.499 23.832 1.00 36.97 183 ALA B C 1
ATOM 2839 O O . ALA B 1 183 ? 60.921 48.911 24.892 1.00 38.02 183 ALA B O 1
ATOM 2841 N N . ILE B 1 184 ? 61.445 49.108 22.724 1.00 36.50 184 ILE B N 1
ATOM 2842 C CA . ILE B 1 184 ? 62.467 48.052 22.716 1.00 37.10 184 ILE B CA 1
ATOM 2843 C C . ILE B 1 184 ? 63.605 48.426 23.699 1.00 38.17 184 ILE B C 1
ATOM 2844 O O . ILE B 1 184 ? 64.073 47.583 24.465 1.00 38.15 184 ILE B O 1
ATOM 2849 N N . ASP B 1 185 ? 64.040 49.685 23.668 1.00 39.12 185 ASP B N 1
ATOM 2850 C CA . ASP B 1 185 ? 65.111 50.129 24.590 1.00 41.53 185 ASP B CA 1
ATOM 2851 C C . ASP B 1 185 ? 64.718 49.943 26.032 1.00 42.90 185 ASP B C 1
ATOM 2852 O O . ASP B 1 185 ? 65.488 49.426 26.824 1.00 43.29 185 ASP B O 1
ATOM 2857 N N . VAL B 1 186 ? 63.483 50.332 26.354 1.00 45.78 186 VAL B N 1
ATOM 2858 C CA . VAL B 1 186 ? 62.910 50.159 27.693 1.00 48.50 186 VAL B CA 1
ATOM 2859 C C . VAL B 1 186 ? 62.967 48.677 28.128 1.00 49.69 186 VAL B C 1
ATOM 2860 O O . VAL B 1 186 ? 63.439 48.377 29.229 1.00 50.27 186 VAL B O 1
ATOM 2864 N N . VAL B 1 187 ? 62.604 47.756 27.233 1.00 50.99 187 VAL B N 1
ATOM 2865 C CA . VAL B 1 187 ? 62.631 46.295 27.506 1.00 51.93 187 VAL B CA 1
ATOM 2866 C C . VAL B 1 187 ? 64.031 45.688 27.656 1.00 53.54 187 VAL B C 1
ATOM 2867 O O . VAL B 1 187 ? 64.211 44.730 28.398 1.00 52.66 187 VAL B O 1
ATOM 2879 N N . SER B 1 189 ? 66.470 47.505 28.856 1.00 58.00 189 SER B N 1
ATOM 2880 C CA . SER B 1 189 ? 67.083 48.247 29.974 1.00 58.85 189 SER B CA 1
ATOM 2881 C C . SER B 1 189 ? 66.322 48.086 31.283 1.00 59.54 189 SER B C 1
ATOM 2882 O O . SER B 1 189 ? 65.228 47.501 31.319 1.00 60.14 189 SER B O 1
#